Protein AF-A0A5N5TN32-F1 (afdb_monomer_lite)

Structure (mmCIF, N/CA/C/O backbone):
data_AF-A0A5N5TN32-F1
#
_entry.id   AF-A0A5N5TN32-F1
#
loop_
_atom_site.group_PDB
_atom_site.id
_atom_site.type_symbol
_atom_site.label_atom_id
_atom_site.label_alt_id
_atom_site.label_comp_id
_atom_site.label_asym_id
_atom_site.label_entity_id
_atom_site.label_seq_id
_atom_site.pdbx_PDB_ins_code
_atom_site.Cartn_x
_atom_site.Cartn_y
_atom_site.Cartn_z
_atom_site.occupancy
_atom_site.B_iso_or_equiv
_atom_site.auth_seq_id
_atom_site.auth_comp_id
_atom_site.auth_asym_id
_atom_site.auth_atom_id
_atom_site.pdbx_PDB_model_num
ATOM 1 N N . MET A 1 1 ? 33.030 22.377 -10.526 1.00 39.91 1 MET A N 1
ATOM 2 C CA . MET A 1 1 ? 32.495 22.754 -11.854 1.00 39.91 1 MET A CA 1
ATOM 3 C C . MET A 1 1 ? 31.123 22.115 -12.029 1.00 39.91 1 MET A C 1
ATOM 5 O O . MET A 1 1 ? 31.056 20.905 -12.201 1.00 39.91 1 MET A O 1
ATOM 9 N N . MET A 1 2 ? 30.033 22.883 -11.929 1.00 46.06 2 MET A N 1
ATOM 10 C CA . MET A 1 2 ? 28.694 22.379 -12.267 1.00 46.06 2 MET A CA 1
ATOM 11 C C . MET A 1 2 ? 28.602 22.259 -13.792 1.00 46.06 2 MET A C 1
ATOM 13 O O . MET A 1 2 ? 28.692 23.261 -14.496 1.00 46.06 2 MET A O 1
ATOM 17 N N . LYS A 1 3 ? 28.472 21.035 -14.314 1.00 64.56 3 LYS A N 1
ATOM 18 C CA . LYS A 1 3 ? 28.170 20.817 -15.732 1.00 64.56 3 LYS A CA 1
ATOM 19 C C . LYS A 1 3 ? 26.708 21.203 -15.949 1.00 64.56 3 LYS A C 1
ATOM 21 O O . LYS A 1 3 ? 25.813 20.435 -15.611 1.00 64.56 3 LYS A O 1
ATOM 26 N N . ILE A 1 4 ? 26.473 22.410 -16.457 1.00 68.81 4 ILE A N 1
ATOM 27 C CA . ILE A 1 4 ? 25.149 22.843 -16.908 1.00 68.81 4 ILE A CA 1
ATOM 28 C C . ILE A 1 4 ? 24.780 21.932 -18.080 1.00 68.81 4 ILE A C 1
ATOM 30 O O . ILE A 1 4 ? 25.446 21.952 -19.115 1.00 68.81 4 ILE A O 1
ATOM 34 N N . ILE A 1 5 ? 23.764 21.088 -17.897 1.00 70.00 5 ILE A N 1
ATOM 35 C CA . ILE A 1 5 ? 23.219 20.288 -18.994 1.00 70.00 5 ILE A CA 1
ATOM 36 C C . ILE A 1 5 ? 22.685 21.290 -20.024 1.00 70.00 5 ILE A C 1
ATOM 38 O O . ILE A 1 5 ? 21.853 22.127 -19.665 1.00 70.00 5 ILE A O 1
ATOM 42 N N . PRO A 1 6 ? 23.153 21.261 -21.282 1.00 82.81 6 PRO A N 1
ATOM 43 C CA . PRO A 1 6 ? 22.654 22.176 -22.293 1.00 82.81 6 PRO A CA 1
ATOM 44 C C . PRO A 1 6 ? 21.143 21.977 -22.448 1.00 82.81 6 PRO A C 1
ATOM 46 O O . PRO A 1 6 ? 20.661 20.848 -22.544 1.00 82.81 6 PRO A O 1
ATOM 49 N N . HIS A 1 7 ? 20.399 23.085 -22.469 1.00 78.62 7 HIS A N 1
ATOM 50 C CA . HIS A 1 7 ? 18.931 23.121 -22.518 1.00 78.62 7 HIS A CA 1
ATOM 51 C C . HIS A 1 7 ? 18.340 22.217 -23.619 1.00 78.62 7 HIS A C 1
ATOM 53 O O . HIS A 1 7 ? 17.277 21.623 -23.457 1.00 78.62 7 HIS A O 1
ATOM 59 N N . THR A 1 8 ? 19.071 22.035 -24.720 1.00 82.31 8 THR A N 1
ATOM 60 C CA . THR A 1 8 ? 18.724 21.127 -25.818 1.00 82.31 8 THR A CA 1
ATOM 61 C C . THR A 1 8 ? 18.663 19.654 -25.400 1.00 82.31 8 THR A C 1
ATOM 63 O O . THR A 1 8 ? 17.727 18.963 -25.792 1.00 82.31 8 THR A O 1
ATOM 66 N N . LEU A 1 9 ? 19.592 19.166 -24.571 1.00 83.12 9 LEU A N 1
ATOM 67 C CA . LEU A 1 9 ? 19.578 17.784 -24.071 1.00 83.12 9 LEU A CA 1
ATOM 68 C C . LEU A 1 9 ? 18.422 17.544 -23.096 1.00 83.12 9 LEU A C 1
ATOM 70 O O . LEU A 1 9 ? 17.802 16.482 -23.140 1.00 83.12 9 LEU A O 1
ATOM 74 N N . LEU A 1 10 ? 18.087 18.539 -22.269 1.00 83.56 10 LEU A N 1
ATOM 75 C CA . LEU A 1 10 ? 16.933 18.462 -21.374 1.00 83.56 10 LEU A CA 1
ATOM 76 C C . LEU A 1 10 ? 15.621 18.370 -22.169 1.00 83.56 10 LEU A C 1
ATOM 78 O O . LEU A 1 10 ? 14.794 17.502 -21.894 1.00 83.56 10 LEU A O 1
ATOM 82 N N . LEU A 1 11 ? 15.457 19.202 -23.203 1.00 86.12 11 LEU A N 1
ATOM 83 C CA . LEU A 1 11 ? 14.288 19.155 -24.086 1.00 86.12 11 LEU A CA 1
ATOM 84 C C . LEU A 1 11 ? 14.168 17.816 -24.827 1.00 86.12 11 LEU A C 1
ATOM 86 O O . LEU A 1 11 ? 13.065 17.281 -24.950 1.00 86.12 11 LEU A O 1
ATOM 90 N N . ILE A 1 12 ? 15.286 17.251 -25.292 1.00 88.38 12 ILE A N 1
ATOM 91 C CA . ILE A 1 12 ? 15.305 15.928 -25.933 1.00 88.38 12 ILE A CA 1
ATOM 92 C C . ILE A 1 12 ? 14.882 14.839 -24.937 1.00 88.38 12 ILE A C 1
ATOM 94 O O . ILE A 1 12 ? 14.048 14.000 -25.275 1.00 88.38 12 ILE A O 1
ATOM 98 N N . ALA A 1 13 ? 15.398 14.866 -23.705 1.00 87.19 13 ALA A N 1
ATOM 99 C CA . ALA A 1 13 ? 15.039 13.895 -22.673 1.00 87.19 13 ALA A CA 1
ATOM 100 C C . ALA A 1 13 ? 13.544 13.960 -22.317 1.00 87.19 13 ALA A C 1
ATOM 102 O O . ALA A 1 13 ? 12.865 12.932 -22.326 1.00 87.19 13 ALA A O 1
ATOM 103 N N . ILE A 1 14 ? 13.009 15.166 -22.092 1.00 90.19 14 ILE A N 1
ATOM 104 C CA . ILE A 1 14 ? 11.578 15.379 -21.819 1.00 90.19 14 ILE A CA 1
ATOM 105 C C . ILE A 1 14 ? 10.736 14.857 -22.985 1.00 90.19 14 ILE A C 1
ATOM 107 O O . ILE A 1 14 ? 9.792 14.091 -22.780 1.00 90.19 14 ILE A O 1
ATOM 111 N N . ARG A 1 15 ? 11.102 15.211 -24.224 1.00 92.62 15 ARG A N 1
ATOM 112 C CA . ARG A 1 15 ? 10.411 14.734 -25.427 1.00 92.62 15 ARG A CA 1
ATOM 113 C C . ARG A 1 15 ? 10.398 13.209 -25.503 1.00 92.62 15 ARG A C 1
ATOM 115 O O . ARG A 1 15 ? 9.350 12.638 -25.790 1.00 92.62 15 ARG A O 1
ATOM 122 N N . ASN A 1 16 ? 11.520 12.548 -25.234 1.00 91.75 16 ASN A N 1
ATOM 123 C CA . ASN A 1 16 ? 11.616 11.090 -25.297 1.00 91.75 16 ASN A CA 1
ATOM 124 C C . ASN A 1 16 ? 10.758 10.405 -24.228 1.00 91.75 16 ASN A C 1
ATOM 126 O O . ASN A 1 16 ? 10.074 9.430 -24.539 1.00 91.75 16 ASN A O 1
ATOM 130 N N . ILE A 1 17 ? 10.723 10.938 -23.002 1.00 92.00 17 ILE A N 1
ATOM 131 C CA . ILE A 1 17 ? 9.848 10.429 -21.934 1.00 92.00 17 ILE A CA 1
ATOM 132 C C . ILE A 1 17 ? 8.377 10.549 -22.356 1.00 92.00 17 ILE A C 1
ATOM 134 O O . ILE A 1 17 ? 7.632 9.570 -22.282 1.00 92.00 17 ILE A O 1
ATOM 138 N N . LEU A 1 18 ? 7.970 11.715 -22.868 1.00 93.81 18 LEU A N 1
ATOM 139 C CA . LEU A 1 18 ? 6.598 11.960 -23.326 1.00 93.81 18 LEU A CA 1
ATOM 140 C C . LEU A 1 18 ? 6.209 11.100 -24.537 1.00 93.81 18 LEU A C 1
ATOM 142 O O . LEU A 1 18 ? 5.077 10.631 -24.636 1.00 93.81 18 LEU A O 1
ATOM 146 N N . LEU A 1 19 ? 7.125 10.877 -25.479 1.00 93.62 19 LEU A N 1
ATOM 147 C CA . LEU A 1 19 ? 6.886 9.965 -26.599 1.00 93.62 19 LEU A CA 1
ATOM 148 C C . LEU A 1 19 ? 6.742 8.522 -26.107 1.00 93.62 19 LEU A C 1
ATOM 150 O O . LEU A 1 19 ? 5.824 7.821 -26.534 1.00 93.62 19 LEU A O 1
ATOM 154 N N . GLY A 1 20 ? 7.590 8.098 -25.167 1.00 91.56 20 GLY A N 1
ATOM 155 C CA . GLY A 1 20 ? 7.527 6.771 -24.563 1.00 91.56 20 GLY A CA 1
ATOM 156 C C . GLY A 1 20 ? 6.181 6.487 -23.893 1.00 91.56 20 GLY A C 1
ATOM 157 O O . GLY A 1 20 ? 5.616 5.411 -24.087 1.00 91.56 20 GLY A O 1
ATOM 158 N N . THR A 1 21 ? 5.614 7.449 -23.157 1.00 93.00 21 THR A N 1
ATOM 159 C CA . THR A 1 21 ? 4.290 7.281 -22.531 1.00 93.00 21 THR A CA 1
ATOM 160 C C . THR A 1 21 ? 3.167 7.195 -23.565 1.00 93.00 21 THR A C 1
ATOM 162 O O . THR A 1 21 ? 2.298 6.329 -23.448 1.00 93.00 21 THR A O 1
ATOM 165 N N . LYS A 1 22 ? 3.206 8.022 -24.619 1.00 94.69 22 LYS A N 1
ATOM 166 C CA . LYS A 1 22 ? 2.219 7.987 -25.713 1.00 94.69 22 LYS A CA 1
ATOM 167 C C . LYS A 1 22 ? 2.220 6.648 -26.449 1.00 94.69 22 LYS A C 1
ATOM 169 O O . LYS A 1 22 ? 1.155 6.070 -26.662 1.00 94.69 22 LYS A O 1
ATOM 174 N N . VAL A 1 23 ? 3.401 6.132 -26.795 1.00 96.12 23 VAL A N 1
ATOM 175 C CA . VAL A 1 23 ? 3.534 4.832 -27.471 1.00 96.12 23 VAL A CA 1
ATOM 176 C C . VAL A 1 23 ? 3.034 3.699 -26.573 1.00 96.12 23 VAL A C 1
ATOM 178 O O . VAL A 1 23 ? 2.263 2.865 -27.039 1.00 96.12 23 VAL A O 1
ATOM 181 N N . LYS A 1 24 ? 3.381 3.697 -25.277 1.00 93.25 24 LYS A N 1
ATOM 182 C CA . LYS A 1 24 ? 2.875 2.700 -24.314 1.00 93.25 24 LYS A CA 1
ATOM 183 C C . LYS A 1 24 ? 1.347 2.720 -24.199 1.00 93.25 24 LYS A C 1
ATOM 185 O O . LYS A 1 24 ? 0.730 1.659 -24.185 1.00 93.25 24 LYS A O 1
ATOM 190 N N . LYS A 1 25 ? 0.728 3.907 -24.173 1.00 95.31 25 LYS A N 1
ATOM 191 C CA . LYS A 1 25 ? -0.739 4.045 -24.156 1.00 95.31 25 LYS A CA 1
ATOM 192 C C . LYS A 1 25 ? -1.371 3.444 -25.415 1.00 95.31 25 LYS A C 1
ATOM 194 O O . LYS A 1 25 ? -2.273 2.619 -25.309 1.00 95.31 25 LYS A O 1
ATOM 199 N N . LYS A 1 26 ? -0.851 3.800 -26.595 1.00 96.00 26 LYS A N 1
ATOM 200 C CA . LYS A 1 26 ? -1.325 3.267 -27.884 1.00 96.00 26 LYS A CA 1
ATOM 201 C C . LYS A 1 26 ? -1.146 1.755 -27.990 1.00 96.00 26 LYS A C 1
ATOM 203 O O . LYS A 1 26 ? -2.023 1.072 -28.508 1.00 96.00 26 LYS A O 1
ATOM 208 N N . PHE A 1 27 ? -0.047 1.229 -27.458 1.00 95.81 27 PHE A N 1
ATOM 209 C CA . PHE A 1 27 ? 0.176 -0.209 -27.374 1.00 95.81 27 PHE A CA 1
ATOM 210 C C . PHE A 1 27 ? -0.882 -0.901 -26.503 1.00 95.81 27 PHE A C 1
ATOM 212 O O . PHE A 1 27 ? -1.431 -1.912 -26.924 1.00 95.81 27 PHE A O 1
ATOM 219 N N . GLY A 1 28 ? -1.225 -0.340 -25.338 1.00 93.56 28 GLY A N 1
ATOM 220 C CA . GLY A 1 28 ? -2.292 -0.881 -24.486 1.00 93.56 28 GLY A CA 1
ATOM 221 C C . GLY A 1 28 ? -3.672 -0.875 -25.157 1.00 93.56 28 GLY A C 1
ATOM 222 O O . GLY A 1 28 ? -4.406 -1.855 -25.058 1.00 93.56 28 GLY A O 1
ATOM 223 N N . GLU A 1 29 ? -4.008 0.193 -25.892 1.00 95.06 29 GLU A N 1
ATOM 224 C CA . GLU A 1 29 ? -5.239 0.273 -26.701 1.00 95.06 29 GLU A CA 1
ATOM 225 C C . GLU A 1 29 ? -5.277 -0.830 -27.777 1.00 95.06 29 GLU A C 1
ATOM 227 O O . GLU A 1 29 ? -6.300 -1.492 -27.971 1.00 95.06 29 GLU A O 1
ATOM 232 N N . LEU A 1 30 ? -4.146 -1.060 -28.450 1.00 96.50 30 LEU A N 1
ATOM 233 C CA . LEU A 1 30 ? -4.014 -2.078 -29.489 1.00 96.50 30 LEU A CA 1
ATOM 234 C C . LEU A 1 30 ? -4.049 -3.507 -28.926 1.00 96.50 30 LEU A C 1
ATOM 236 O O . LEU A 1 30 ? -4.701 -4.364 -29.518 1.00 96.50 30 LEU A O 1
ATOM 240 N N . ASP A 1 31 ? -3.404 -3.772 -27.787 1.00 94.62 31 ASP A N 1
ATOM 241 C CA . ASP A 1 31 ? -3.439 -5.088 -27.130 1.00 94.62 31 ASP A CA 1
ATOM 242 C C . ASP A 1 31 ? -4.861 -5.431 -26.660 1.00 94.62 31 ASP A C 1
ATOM 244 O O . ASP A 1 31 ? -5.330 -6.550 -26.867 1.00 94.62 31 ASP A O 1
ATOM 248 N N . ALA A 1 32 ? -5.616 -4.451 -26.151 1.00 94.25 32 ALA A N 1
ATOM 249 C CA . ALA A 1 32 ? -7.027 -4.641 -25.820 1.00 94.25 32 ALA A CA 1
ATOM 250 C C . ALA A 1 32 ? -7.880 -4.984 -27.059 1.00 94.25 32 ALA A C 1
ATOM 252 O O . ALA A 1 32 ? -8.722 -5.886 -27.005 1.00 94.25 32 ALA A O 1
ATOM 253 N N . LEU A 1 33 ? -7.650 -4.303 -28.190 1.00 95.69 33 LEU A N 1
ATOM 254 C CA . LEU A 1 33 ? -8.339 -4.591 -29.453 1.00 95.69 33 LEU A CA 1
ATOM 255 C C . LEU A 1 33 ? -7.975 -5.979 -30.002 1.00 95.69 33 LEU A C 1
ATOM 257 O O . LEU A 1 33 ? -8.847 -6.709 -30.484 1.00 95.69 33 LEU A O 1
ATOM 261 N N . TYR A 1 34 ? -6.701 -6.355 -29.899 1.00 95.75 34 TYR A N 1
ATOM 262 C CA . TYR A 1 34 ? -6.222 -7.680 -30.266 1.00 95.75 34 TYR A CA 1
ATOM 263 C C . TYR A 1 34 ? -6.911 -8.759 -29.427 1.00 95.75 34 TYR A C 1
ATOM 265 O O . TYR A 1 34 ? -7.496 -9.677 -29.998 1.00 95.75 34 TYR A O 1
ATOM 273 N N . CYS A 1 35 ? -6.929 -8.615 -28.098 1.00 95.19 35 CYS A N 1
ATOM 274 C CA . CYS A 1 35 ? -7.569 -9.575 -27.197 1.00 95.19 35 CYS A CA 1
ATOM 275 C C . CYS A 1 35 ? -9.068 -9.733 -27.481 1.00 95.19 35 CYS A C 1
ATOM 277 O O . CYS A 1 35 ? -9.583 -10.851 -27.487 1.00 95.19 35 CYS A O 1
ATOM 279 N N . LYS A 1 36 ? -9.757 -8.632 -27.812 1.00 94.94 36 LYS A N 1
ATOM 280 C CA . LYS A 1 36 ? -11.168 -8.655 -28.224 1.00 94.94 36 LYS A CA 1
ATOM 281 C C . LYS A 1 36 ? -11.389 -9.435 -29.523 1.00 94.94 36 LYS A C 1
ATOM 283 O O . LYS A 1 36 ? -12.370 -10.160 -29.631 1.00 94.94 36 LYS A O 1
ATOM 288 N N . THR A 1 37 ? -10.497 -9.279 -30.499 1.00 96.56 37 THR A N 1
ATOM 289 C CA . THR A 1 37 ? -10.615 -9.930 -31.817 1.00 96.56 37 THR A CA 1
ATOM 290 C C . THR A 1 37 ? -10.198 -11.401 -31.770 1.00 96.56 37 THR A C 1
ATOM 292 O O . THR A 1 37 ? -10.757 -12.228 -32.479 1.00 96.56 37 THR A O 1
ATOM 295 N N . ALA A 1 38 ? -9.218 -11.732 -30.931 1.00 94.19 38 ALA A N 1
ATOM 296 C CA . ALA A 1 38 ? -8.701 -13.085 -30.749 1.00 94.19 38 ALA A CA 1
ATOM 297 C C . ALA A 1 38 ? -9.477 -13.907 -29.700 1.00 94.19 38 ALA A C 1
ATOM 299 O O . ALA A 1 38 ? -9.067 -15.028 -29.405 1.00 94.19 38 ALA A O 1
ATOM 300 N N . GLU A 1 39 ? -10.551 -13.349 -29.124 1.00 93.69 39 GLU A N 1
ATOM 301 C CA . GLU A 1 39 ? -11.372 -13.957 -28.063 1.00 93.69 39 GLU A CA 1
ATOM 302 C C . GLU A 1 39 ? -10.547 -14.463 -26.865 1.00 93.69 39 GLU A C 1
ATOM 304 O O . GLU A 1 39 ? -10.805 -15.526 -26.298 1.00 93.69 39 GLU A O 1
ATOM 309 N N . CYS A 1 40 ? -9.532 -13.696 -26.458 1.00 91.94 40 CYS A N 1
ATOM 310 C CA . CYS A 1 40 ? -8.682 -14.034 -25.320 1.00 91.94 40 CYS A CA 1
ATOM 311 C C . CYS A 1 40 ? -8.786 -13.005 -24.186 1.00 91.94 40 CYS A C 1
ATOM 313 O O . CYS A 1 40 ? -9.271 -11.884 -24.347 1.00 91.94 40 CYS A O 1
ATOM 315 N N . SER A 1 41 ? -8.372 -13.423 -22.987 1.00 90.06 41 SER A N 1
ATOM 316 C CA . SER A 1 41 ? -8.413 -12.571 -21.799 1.00 90.06 41 SER A CA 1
ATOM 317 C C . SER A 1 41 ? -7.411 -11.422 -21.906 1.00 90.06 41 SER A C 1
ATOM 319 O O . SER A 1 41 ? -6.273 -11.626 -22.317 1.00 90.06 41 SER A O 1
ATOM 321 N N . ILE A 1 42 ? -7.819 -10.238 -21.442 1.00 90.12 42 ILE A N 1
ATOM 322 C CA . ILE A 1 42 ? -6.957 -9.049 -21.310 1.00 90.12 42 ILE A CA 1
ATOM 323 C C . ILE A 1 42 ? -5.989 -9.196 -20.116 1.00 90.12 42 ILE A C 1
ATOM 325 O O . ILE A 1 42 ? -5.063 -8.407 -19.954 1.00 90.12 42 ILE A O 1
ATOM 329 N N . ALA A 1 43 ? -6.191 -10.199 -19.252 1.00 88.56 43 ALA A N 1
ATOM 330 C CA . ALA A 1 43 ? -5.340 -10.418 -18.088 1.00 88.56 43 ALA A CA 1
ATOM 331 C C . ALA A 1 43 ? -3.887 -10.694 -18.506 1.00 88.56 43 ALA A C 1
ATOM 333 O O . ALA A 1 43 ? -3.605 -11.611 -19.279 1.00 88.56 43 ALA A O 1
ATOM 334 N N . THR A 1 44 ? -2.967 -9.919 -17.942 1.00 88.25 44 THR A N 1
ATOM 335 C CA . THR A 1 44 ? -1.528 -10.014 -18.213 1.00 88.25 44 THR A CA 1
ATOM 336 C C . THR A 1 44 ? -0.831 -11.040 -17.317 1.00 88.25 44 THR A C 1
ATOM 338 O O . THR A 1 44 ? 0.323 -11.391 -17.549 1.00 88.25 44 THR A O 1
ATOM 341 N N . GLY A 1 45 ? -1.527 -11.550 -16.294 1.00 89.00 45 GLY A N 1
ATOM 342 C CA . GLY A 1 45 ? -0.984 -12.516 -15.336 1.00 89.00 45 GLY A CA 1
ATOM 343 C C . GLY A 1 45 ? -0.194 -11.865 -14.200 1.00 89.00 45 GLY A C 1
ATOM 344 O O . GLY A 1 45 ? 0.460 -12.564 -13.418 1.00 89.00 45 GLY A O 1
ATOM 345 N N . ARG A 1 46 ? -0.268 -10.536 -14.079 1.00 91.25 46 ARG A N 1
ATOM 346 C CA . ARG A 1 46 ? 0.441 -9.767 -13.054 1.00 91.25 46 ARG A CA 1
ATOM 347 C C . ARG A 1 46 ? 0.037 -10.179 -11.635 1.00 91.25 46 ARG A C 1
ATOM 349 O O . ARG A 1 46 ? -1.131 -10.508 -11.395 1.00 91.25 46 ARG A O 1
ATOM 356 N N . PRO A 1 47 ? 0.954 -10.109 -10.649 1.00 91.81 47 PRO A N 1
ATOM 357 C CA . PRO A 1 47 ? 0.633 -10.406 -9.253 1.00 91.81 47 PRO A CA 1
ATOM 358 C C . PRO A 1 47 ? -0.570 -9.622 -8.712 1.00 91.81 47 PRO A C 1
ATOM 360 O O . PRO A 1 47 ? -1.361 -10.177 -7.947 1.00 91.81 47 PRO A O 1
ATOM 363 N N . ILE A 1 48 ? -0.753 -8.368 -9.141 1.00 92.19 48 ILE A N 1
ATOM 364 C CA . ILE A 1 48 ? -1.872 -7.519 -8.710 1.00 92.19 48 ILE A CA 1
ATOM 365 C C . ILE A 1 48 ? -3.240 -7.961 -9.260 1.00 92.19 48 ILE A C 1
ATOM 367 O O . ILE A 1 48 ? -4.267 -7.686 -8.638 1.00 92.19 48 ILE A O 1
ATOM 371 N N . GLU A 1 49 ? -3.274 -8.671 -10.391 1.00 91.56 49 GLU A N 1
ATOM 372 C CA . GLU A 1 49 ? -4.512 -9.167 -11.011 1.00 91.56 49 GLU A CA 1
ATOM 373 C C . GLU A 1 49 ? -5.057 -10.415 -10.308 1.00 91.56 49 GLU A C 1
ATOM 375 O O . GLU A 1 49 ? -6.246 -10.728 -10.420 1.00 91.56 49 GLU A O 1
ATOM 380 N N . LYS A 1 50 ? -4.202 -11.126 -9.561 1.00 92.12 50 LYS A N 1
ATOM 381 C CA . LYS A 1 50 ? -4.592 -12.333 -8.832 1.00 92.12 50 LYS A CA 1
ATOM 382 C C . LYS A 1 50 ? -5.625 -11.998 -7.758 1.00 92.12 50 LYS A C 1
ATOM 384 O O . LYS A 1 50 ? -5.469 -11.045 -6.986 1.00 92.12 50 LYS A O 1
ATOM 389 N N . LYS A 1 51 ? -6.666 -12.835 -7.684 1.00 93.62 51 LYS A N 1
ATOM 390 C CA . LYS A 1 51 ? -7.723 -12.729 -6.674 1.00 93.62 51 LYS A CA 1
ATOM 391 C C . LYS A 1 51 ? -7.103 -12.785 -5.278 1.00 93.62 51 LYS A C 1
ATOM 393 O O . LYS A 1 51 ? -6.403 -13.740 -4.943 1.00 93.62 51 LYS A O 1
ATOM 398 N N . PHE A 1 52 ? -7.383 -11.770 -4.473 1.00 95.25 52 PHE A N 1
ATOM 399 C CA . PHE A 1 52 ? -7.030 -11.745 -3.063 1.00 95.25 52 PHE A CA 1
ATOM 400 C C . PHE A 1 52 ? -7.826 -12.826 -2.327 1.00 95.25 52 PHE A C 1
ATOM 402 O O . PHE A 1 52 ? -9.014 -12.990 -2.596 1.00 95.25 52 PHE A O 1
ATOM 409 N N . ARG A 1 53 ? -7.179 -13.555 -1.419 1.00 95.00 53 ARG A N 1
ATOM 410 C CA . ARG A 1 53 ? -7.805 -14.540 -0.529 1.00 95.00 53 ARG A CA 1
ATOM 411 C C . ARG A 1 53 ? -7.376 -14.227 0.893 1.00 95.00 53 ARG A C 1
ATOM 413 O O . ARG A 1 53 ? -6.218 -13.874 1.102 1.00 95.00 53 ARG A O 1
ATOM 420 N N . TYR A 1 54 ? -8.299 -14.345 1.839 1.00 95.94 54 TYR A N 1
ATOM 421 C CA . TYR A 1 54 ? -8.023 -14.052 3.241 1.00 95.94 54 TYR A CA 1
ATOM 422 C C . TYR A 1 54 ? -8.616 -15.127 4.144 1.00 95.94 54 TYR A C 1
ATOM 424 O O . TYR A 1 54 ? -9.804 -15.420 4.057 1.00 95.94 54 TYR A O 1
ATOM 432 N N . GLU A 1 55 ? -7.780 -15.693 5.012 1.00 95.00 55 GLU A N 1
ATOM 433 C CA . GLU A 1 55 ? -8.136 -16.783 5.932 1.00 95.00 55 GLU A CA 1
ATOM 434 C C . GLU A 1 55 ? -7.624 -16.522 7.363 1.00 95.00 55 GLU A C 1
ATOM 436 O O . GLU A 1 55 ? -7.542 -17.439 8.172 1.00 95.00 55 GLU A O 1
ATOM 441 N N . GLY A 1 56 ? -7.281 -15.270 7.695 1.00 90.50 56 GLY A N 1
ATOM 442 C CA . GLY A 1 56 ? -6.651 -14.930 8.978 1.00 90.50 56 GLY A CA 1
ATOM 443 C C . GLY A 1 56 ? -7.597 -14.936 10.185 1.00 90.50 56 GLY A C 1
ATOM 444 O O . GLY A 1 56 ? -7.177 -15.204 11.309 1.00 90.50 56 GLY A O 1
ATOM 445 N N . SER A 1 57 ? -8.905 -14.721 9.986 1.00 93.00 57 SER A N 1
ATOM 446 C CA . SER A 1 57 ? -9.876 -14.807 11.083 1.00 93.00 57 SER A CA 1
ATOM 447 C C . SER A 1 57 ? -10.398 -16.228 11.290 1.00 93.00 57 SER A C 1
ATOM 449 O O . SER A 1 57 ? -10.613 -16.979 10.341 1.00 93.00 57 SER A O 1
ATOM 451 N N . ARG A 1 58 ? -10.745 -16.556 12.541 1.00 92.31 58 ARG A N 1
ATOM 452 C CA . ARG A 1 58 ? -11.486 -17.785 12.891 1.00 92.31 58 ARG A CA 1
ATOM 453 C C . ARG A 1 58 ? -12.910 -17.805 12.325 1.00 92.31 58 ARG A C 1
ATOM 455 O O . ARG A 1 58 ? -13.501 -18.871 12.198 1.00 92.31 58 ARG A O 1
ATOM 462 N N . TYR A 1 59 ? -13.471 -16.637 12.011 1.00 93.31 59 TYR A N 1
ATOM 463 C CA . TYR A 1 59 ? -14.833 -16.504 11.501 1.00 93.31 59 TYR A CA 1
ATOM 464 C C . TYR A 1 59 ? -14.827 -16.435 9.973 1.00 93.31 59 TYR A C 1
ATOM 466 O O . TYR A 1 59 ? -14.407 -15.438 9.376 1.00 93.31 59 TYR A O 1
ATOM 474 N N . THR A 1 60 ? -15.326 -17.488 9.324 1.00 93.88 60 THR A N 1
ATOM 475 C CA . THR A 1 60 ? -15.284 -17.605 7.857 1.00 93.88 60 THR A CA 1
ATOM 476 C C . THR A 1 60 ? -16.133 -16.548 7.152 1.00 93.88 60 THR A C 1
ATOM 478 O O . THR A 1 60 ? -15.831 -16.134 6.033 1.00 93.88 60 THR A O 1
ATOM 481 N N . GLU A 1 61 ? -17.179 -16.060 7.811 1.00 94.38 61 GLU A N 1
ATOM 482 C CA . GLU A 1 61 ? -18.080 -15.040 7.288 1.00 94.38 61 GLU A CA 1
ATOM 483 C C . GLU A 1 61 ? -17.384 -13.680 7.223 1.00 94.38 61 GLU A C 1
ATOM 485 O O . GLU A 1 61 ? -17.591 -12.918 6.276 1.00 94.38 61 GLU A O 1
ATOM 490 N N . ILE A 1 62 ? -16.517 -13.397 8.201 1.00 95.19 62 ILE A N 1
ATOM 491 C CA . ILE A 1 62 ? -15.679 -12.197 8.215 1.00 95.19 62 ILE A CA 1
ATOM 492 C C . ILE A 1 62 ? -14.659 -12.291 7.078 1.00 95.19 62 ILE A C 1
ATOM 494 O O . ILE A 1 62 ? -14.560 -11.364 6.271 1.00 95.19 62 ILE A O 1
ATOM 498 N N . ASN A 1 63 ? -13.995 -13.443 6.947 1.00 96.25 63 ASN A N 1
ATOM 499 C CA . ASN A 1 63 ? -13.020 -13.701 5.888 1.00 96.25 63 ASN A CA 1
ATOM 500 C C . ASN A 1 63 ? -13.606 -13.478 4.488 1.00 96.25 63 ASN A C 1
ATOM 502 O O . ASN A 1 63 ? -13.097 -12.663 3.716 1.00 96.25 63 ASN A O 1
ATOM 506 N N . LYS A 1 64 ? -14.748 -14.115 4.195 1.00 95.81 64 LYS A N 1
ATOM 507 C CA . LYS A 1 64 ? -15.469 -13.959 2.920 1.00 95.81 64 LYS A CA 1
ATOM 508 C C . LYS A 1 64 ? -15.865 -12.510 2.657 1.00 95.81 64 LYS A C 1
ATOM 510 O O . LYS A 1 64 ? -15.801 -12.049 1.517 1.00 95.81 64 LYS A O 1
ATOM 515 N N . ARG A 1 65 ? -16.288 -11.776 3.692 1.00 95.50 65 ARG A N 1
ATOM 516 C CA . ARG A 1 65 ? -16.726 -10.385 3.535 1.00 95.50 65 ARG A CA 1
ATOM 517 C C . ARG A 1 65 ? -15.567 -9.454 3.192 1.00 95.50 65 ARG A C 1
ATOM 519 O O . ARG A 1 65 ? -15.747 -8.589 2.332 1.00 95.50 65 ARG A O 1
ATOM 526 N N . ILE A 1 66 ? -14.419 -9.638 3.839 1.00 96.19 66 ILE A N 1
ATOM 527 C CA . ILE A 1 66 ? -13.186 -8.892 3.562 1.00 96.19 66 ILE A CA 1
ATOM 528 C C . ILE A 1 66 ? -12.684 -9.231 2.164 1.00 96.19 66 ILE A C 1
ATOM 530 O O . ILE A 1 66 ? -12.455 -8.326 1.365 1.00 96.19 66 ILE A O 1
ATOM 534 N N . GLU A 1 67 ? -12.603 -10.522 1.832 1.00 96.12 67 GLU A N 1
ATOM 535 C CA . GLU A 1 67 ? -12.190 -10.984 0.509 1.00 96.12 67 GLU A CA 1
ATOM 536 C C . GLU A 1 67 ? -13.053 -10.358 -0.594 1.00 96.12 67 GLU A C 1
ATOM 538 O O . GLU A 1 67 ? -12.532 -9.823 -1.576 1.00 96.12 67 GLU A O 1
ATOM 543 N N . ALA A 1 68 ? -14.376 -10.389 -0.429 1.00 96.00 68 ALA A N 1
ATOM 544 C CA . ALA A 1 68 ? -15.303 -9.809 -1.390 1.00 96.00 68 ALA A CA 1
ATOM 545 C C . ALA A 1 68 ? -15.119 -8.291 -1.530 1.00 96.00 68 ALA A C 1
ATOM 547 O O . ALA A 1 68 ? -15.186 -7.767 -2.639 1.00 96.00 68 ALA A O 1
ATOM 548 N N . TRP A 1 69 ? -14.880 -7.580 -0.424 1.00 96.44 69 TRP A N 1
ATOM 549 C CA . TRP A 1 69 ? -14.683 -6.130 -0.447 1.00 96.44 69 TRP A CA 1
ATOM 550 C C . TRP A 1 69 ? -13.381 -5.748 -1.160 1.00 96.44 69 TRP A C 1
ATOM 552 O O . TRP A 1 69 ? -13.408 -4.933 -2.081 1.00 96.44 69 TRP A O 1
ATOM 562 N N . VAL A 1 70 ? -12.266 -6.393 -0.803 1.00 96.06 70 VAL A N 1
ATOM 563 C CA . VAL A 1 70 ? -10.938 -6.109 -1.374 1.00 96.06 70 VAL A CA 1
ATOM 564 C C . VAL A 1 70 ? -10.907 -6.419 -2.871 1.00 96.06 70 VAL A C 1
ATOM 566 O O . VAL A 1 70 ? -10.430 -5.608 -3.664 1.00 96.06 70 VAL A O 1
ATOM 569 N N . ASN A 1 71 ? -11.464 -7.560 -3.288 1.00 94.94 71 ASN A N 1
ATOM 570 C CA . ASN A 1 71 ? -11.503 -7.935 -4.704 1.00 94.94 71 ASN A CA 1
ATOM 571 C C . ASN A 1 71 ? -12.433 -7.049 -5.541 1.00 94.94 71 ASN A C 1
ATOM 573 O O . ASN A 1 71 ? -12.162 -6.843 -6.724 1.00 94.94 71 ASN A O 1
ATOM 577 N N . LYS A 1 72 ? -13.518 -6.536 -4.944 1.00 95.06 72 LYS A N 1
ATOM 578 C CA . LYS A 1 72 ? -14.463 -5.647 -5.626 1.00 95.06 72 LYS A CA 1
ATOM 579 C C . LYS A 1 72 ? -13.876 -4.255 -5.828 1.00 95.06 72 LYS A C 1
ATOM 581 O O . LYS A 1 72 ? -13.927 -3.738 -6.937 1.00 95.06 72 LYS A O 1
ATOM 586 N N . ASN A 1 73 ? -13.346 -3.656 -4.765 1.00 92.75 73 ASN A N 1
ATOM 587 C CA . ASN A 1 73 ? -12.910 -2.264 -4.809 1.00 92.75 73 ASN A CA 1
ATOM 588 C C . ASN A 1 73 ? -11.520 -2.117 -5.427 1.00 92.75 73 ASN A C 1
ATOM 590 O O . ASN A 1 73 ? -11.235 -1.088 -6.025 1.00 92.75 73 ASN A O 1
ATOM 594 N N . ARG A 1 74 ? -10.655 -3.136 -5.297 1.00 89.62 74 ARG A N 1
ATOM 595 C CA . ARG A 1 74 ? -9.251 -3.107 -5.750 1.00 89.62 74 ARG A CA 1
ATOM 596 C C . ARG A 1 74 ? -8.449 -1.909 -5.215 1.00 89.62 74 ARG A C 1
ATOM 598 O O . ARG A 1 74 ? -7.398 -1.577 -5.756 1.00 89.62 74 ARG A O 1
ATOM 605 N N . THR A 1 75 ? -8.915 -1.300 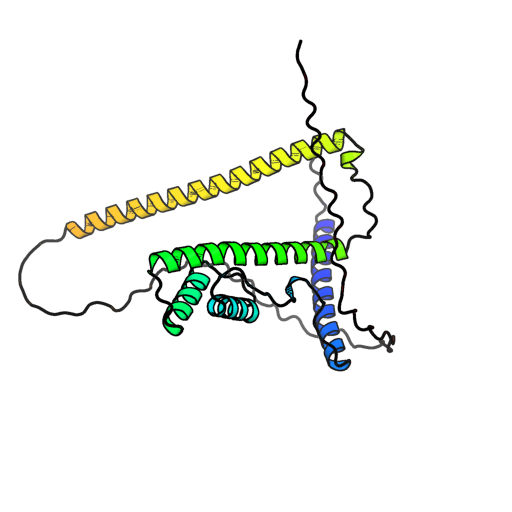-4.130 1.00 90.62 75 THR A N 1
ATOM 606 C CA . THR A 1 75 ? -8.259 -0.210 -3.409 1.00 90.62 75 THR A CA 1
ATOM 607 C C . THR A 1 75 ? -7.668 -0.710 -2.096 1.00 90.62 75 THR A C 1
ATOM 609 O O . THR A 1 75 ? -7.972 -1.811 -1.627 1.00 90.62 75 THR A O 1
ATOM 612 N N . PHE A 1 76 ? -6.786 0.098 -1.514 1.00 93.00 76 PHE A N 1
ATOM 613 C CA . PHE A 1 76 ? -6.216 -0.166 -0.201 1.00 93.00 76 PHE A CA 1
ATOM 614 C C . PHE A 1 76 ? -7.235 0.242 0.878 1.00 93.00 76 PHE A C 1
ATOM 616 O O . PHE A 1 76 ? -7.663 1.396 0.855 1.00 93.00 76 PHE A O 1
ATOM 623 N N . PRO A 1 77 ? -7.677 -0.671 1.762 1.00 95.62 77 PRO A N 1
ATOM 624 C CA . PRO A 1 77 ? -8.641 -0.334 2.805 1.00 95.62 77 PRO A CA 1
ATOM 625 C C . PRO A 1 77 ? -8.007 0.522 3.900 1.00 95.62 77 PRO A C 1
ATOM 627 O O . PRO A 1 77 ? -6.837 0.335 4.232 1.00 95.62 77 PRO A O 1
ATOM 630 N N . ASP A 1 78 ? -8.807 1.387 4.517 1.00 96.38 78 ASP A N 1
ATOM 631 C CA . ASP A 1 78 ? -8.462 2.005 5.796 1.00 96.38 78 ASP A CA 1
ATOM 632 C C . ASP A 1 78 ? -8.946 1.136 6.977 1.00 96.38 78 ASP A C 1
ATOM 634 O O . ASP A 1 78 ? -9.774 0.227 6.830 1.00 96.38 78 ASP A O 1
ATOM 638 N N . TYR A 1 79 ? -8.459 1.417 8.184 1.00 97.44 79 TYR A N 1
ATOM 639 C CA . TYR A 1 79 ? -8.897 0.736 9.401 1.00 97.44 79 TYR A CA 1
ATOM 640 C C . TYR A 1 79 ? -10.411 0.871 9.610 1.00 97.44 79 TYR A C 1
ATOM 642 O O . TYR A 1 79 ? -11.085 -0.091 9.994 1.00 97.44 79 TYR A O 1
ATOM 650 N N . VAL A 1 80 ? -10.976 2.045 9.310 1.00 96.88 80 VAL A N 1
ATOM 651 C CA . VAL A 1 80 ? -12.417 2.297 9.438 1.00 96.88 80 VAL A CA 1
ATOM 652 C C . VAL A 1 80 ? -13.228 1.392 8.505 1.00 96.88 80 VAL A C 1
ATOM 654 O O . VAL A 1 80 ? -14.289 0.898 8.905 1.00 96.88 80 VAL A O 1
ATOM 657 N N . ASP A 1 81 ? -12.721 1.106 7.303 1.00 96.56 81 ASP A N 1
ATOM 658 C CA . ASP A 1 81 ? -13.371 0.199 6.354 1.00 96.56 81 ASP A CA 1
ATOM 659 C C . ASP A 1 81 ? -13.459 -1.216 6.926 1.00 96.56 81 ASP A C 1
ATOM 661 O O . ASP A 1 81 ? -14.548 -1.797 6.996 1.00 96.56 81 ASP A O 1
ATOM 665 N N . ILE A 1 82 ? -12.331 -1.748 7.409 1.00 96.94 82 ILE A N 1
ATOM 666 C CA . ILE A 1 82 ? -12.261 -3.087 8.008 1.00 96.94 82 ILE A CA 1
ATOM 667 C C . ILE A 1 82 ? -13.131 -3.169 9.263 1.00 96.94 82 ILE A C 1
ATOM 669 O O . ILE A 1 82 ? -13.936 -4.094 9.396 1.00 96.94 82 ILE A O 1
ATOM 673 N N . LEU A 1 83 ? -13.066 -2.174 10.149 1.00 97.25 83 LEU A N 1
ATOM 674 C CA . LEU A 1 83 ? -13.888 -2.134 11.357 1.00 97.25 83 LEU A CA 1
ATOM 675 C C . LEU A 1 83 ? -15.386 -2.157 11.030 1.00 97.25 83 LEU A C 1
ATOM 677 O O . LEU A 1 83 ? -16.161 -2.861 11.684 1.00 97.25 83 LEU A O 1
ATOM 681 N N . ASN A 1 84 ? -15.812 -1.403 10.017 1.00 96.69 84 ASN A N 1
ATOM 682 C CA . ASN A 1 84 ? -17.205 -1.373 9.587 1.00 96.69 84 ASN A CA 1
ATOM 683 C C . ASN A 1 84 ? -17.644 -2.698 8.953 1.00 96.69 84 ASN A C 1
ATOM 685 O O . ASN A 1 84 ? -18.784 -3.120 9.165 1.00 96.69 84 ASN A O 1
ATOM 689 N N . LEU A 1 85 ? -16.763 -3.374 8.213 1.00 95.50 85 LEU A N 1
ATOM 690 C CA . LEU A 1 85 ? -17.032 -4.707 7.674 1.00 95.50 85 LEU A CA 1
ATOM 691 C C . LEU A 1 85 ? -17.223 -5.728 8.795 1.00 95.50 85 LEU A C 1
ATOM 693 O O . LEU A 1 85 ? -18.242 -6.418 8.809 1.00 95.50 85 LEU A O 1
ATOM 697 N N . VAL A 1 86 ? -16.308 -5.763 9.765 1.00 95.44 86 VAL A N 1
ATOM 698 C CA . VAL A 1 86 ? -16.386 -6.669 10.919 1.00 95.44 86 VAL A CA 1
ATOM 699 C C . VAL A 1 86 ? -17.671 -6.406 11.708 1.00 95.44 86 VAL A C 1
ATOM 701 O O . VAL A 1 86 ? -18.462 -7.325 11.903 1.00 95.44 86 VAL A O 1
ATOM 704 N N . LYS A 1 87 ? -17.965 -5.144 12.058 1.00 94.88 87 LYS A N 1
ATOM 705 C CA . LYS A 1 87 ? -19.206 -4.769 12.766 1.00 94.88 87 LYS A CA 1
ATOM 706 C C . LYS A 1 87 ? -20.468 -5.231 12.037 1.00 94.88 87 LYS A C 1
ATOM 708 O O . LYS A 1 87 ? -21.403 -5.699 12.685 1.00 94.88 87 LYS A O 1
ATOM 713 N N . LYS A 1 88 ? -20.523 -5.081 10.708 1.00 94.19 88 LYS A N 1
ATOM 714 C CA . LYS A 1 88 ? -21.677 -5.513 9.900 1.00 94.19 88 LYS A CA 1
ATOM 715 C C . LYS A 1 88 ? -21.867 -7.027 9.968 1.00 94.19 88 LYS A C 1
ATOM 717 O O . LYS A 1 88 ? -22.991 -7.476 10.165 1.00 94.19 88 LYS A O 1
ATOM 722 N N . VAL A 1 89 ? -20.786 -7.797 9.851 1.00 94.19 89 VAL A N 1
ATOM 723 C CA . VAL A 1 89 ? -20.839 -9.267 9.896 1.00 94.19 89 VAL A CA 1
ATOM 724 C C . VAL A 1 89 ? -21.222 -9.766 11.289 1.00 94.19 89 VAL A C 1
ATOM 726 O O . VAL A 1 89 ? -22.103 -10.612 11.404 1.00 94.19 89 VAL A O 1
ATOM 729 N N . THR A 1 90 ? -20.635 -9.201 12.347 1.00 91.94 90 THR A N 1
ATOM 730 C CA . THR A 1 90 ? -20.959 -9.556 13.738 1.00 91.94 90 THR A CA 1
ATOM 731 C C . THR A 1 90 ? -22.437 -9.317 14.056 1.00 91.94 90 THR A C 1
ATOM 733 O O . THR A 1 90 ? -23.073 -10.174 14.664 1.00 91.94 90 THR A O 1
ATOM 736 N N . LYS A 1 91 ? -23.004 -8.186 13.604 1.00 89.88 91 LYS A N 1
ATOM 737 C CA . LYS A 1 91 ? -24.434 -7.876 13.775 1.00 89.88 91 LYS A CA 1
ATOM 738 C C . LYS A 1 91 ? -25.338 -8.816 12.975 1.00 89.88 91 LYS A C 1
ATOM 740 O O . LYS A 1 91 ? -26.352 -9.255 13.498 1.00 89.88 91 LYS A O 1
ATOM 745 N N . HIS A 1 92 ? -24.979 -9.108 11.725 1.00 89.19 92 HIS A N 1
ATOM 746 C CA . HIS A 1 92 ? -25.799 -9.925 10.828 1.00 89.19 92 HIS A CA 1
ATOM 747 C C . HIS A 1 92 ? -25.830 -11.403 11.233 1.00 89.19 92 HIS A C 1
ATOM 749 O O . HIS A 1 92 ? -26.891 -12.010 11.268 1.00 89.19 92 HIS A O 1
ATOM 755 N N . ASN A 1 93 ? -24.676 -11.980 11.572 1.00 82.69 93 ASN A N 1
ATOM 756 C CA . ASN A 1 93 ? -24.559 -13.404 11.905 1.00 82.69 93 ASN A CA 1
ATOM 757 C C . ASN A 1 93 ? -24.744 -13.682 13.402 1.00 82.69 93 ASN A C 1
ATOM 759 O O . ASN A 1 93 ? -24.370 -14.751 13.880 1.00 82.69 93 ASN A O 1
ATOM 763 N N . THR A 1 94 ? -25.273 -12.704 14.150 1.00 79.25 94 THR A N 1
ATOM 764 C CA . THR A 1 94 ? -25.544 -12.800 15.593 1.00 79.25 94 THR A CA 1
ATOM 765 C C . THR A 1 94 ? -24.363 -13.348 16.397 1.00 79.25 94 THR A C 1
ATOM 767 O O . THR A 1 94 ? -24.553 -14.089 17.355 1.00 79.25 94 THR A O 1
ATOM 770 N N . ILE A 1 95 ? -23.128 -13.008 16.009 1.00 83.62 95 ILE A N 1
ATOM 771 C CA . ILE A 1 95 ? -21.931 -13.455 16.727 1.00 83.62 95 ILE A CA 1
ATOM 772 C C . ILE A 1 95 ? -21.830 -12.585 17.987 1.00 83.62 95 ILE A C 1
ATOM 774 O O . ILE A 1 95 ? -21.614 -11.374 17.865 1.00 83.62 95 ILE A O 1
ATOM 778 N N . PRO A 1 96 ? -21.990 -13.138 19.202 1.00 83.25 96 PRO A N 1
ATOM 779 C CA . PRO A 1 96 ? -21.990 -12.335 20.414 1.00 83.25 96 PRO A CA 1
ATOM 780 C C . PRO A 1 96 ? -20.556 -11.902 20.744 1.00 83.25 96 PRO A C 1
ATOM 782 O O . PRO A 1 96 ? -19.793 -12.623 21.381 1.00 83.25 96 PRO A O 1
ATOM 785 N N . MET A 1 97 ? -20.168 -10.702 20.307 1.00 88.25 97 MET A N 1
ATOM 786 C CA . MET A 1 97 ? -18.873 -10.103 20.632 1.00 88.25 97 MET A CA 1
ATOM 787 C C . MET A 1 97 ? -19.046 -8.760 21.331 1.00 88.25 97 MET A C 1
ATOM 789 O O . MET A 1 97 ? -19.794 -7.889 20.887 1.00 88.25 97 MET A O 1
ATOM 793 N N . LYS A 1 98 ? -18.281 -8.559 22.408 1.00 92.31 98 LYS A N 1
ATOM 794 C CA . LYS A 1 98 ? -18.186 -7.254 23.072 1.00 92.31 98 LYS A CA 1
ATOM 795 C C . LYS A 1 98 ? -17.589 -6.219 22.101 1.00 92.31 98 LYS A C 1
ATOM 797 O O . LYS A 1 98 ? -16.665 -6.561 21.359 1.00 92.31 98 LYS A O 1
ATOM 802 N N . PRO A 1 99 ? -18.004 -4.940 22.152 1.00 92.06 99 PRO A N 1
ATOM 803 C CA . PRO A 1 99 ? -17.476 -3.901 21.261 1.00 92.06 99 PRO A CA 1
ATOM 804 C C . PRO A 1 99 ? -15.946 -3.767 21.282 1.00 92.06 99 PRO A C 1
ATOM 806 O O . PRO A 1 99 ? -15.336 -3.515 20.248 1.00 92.06 99 PRO A O 1
ATOM 809 N N . ALA A 1 100 ? -15.310 -3.970 22.441 1.00 94.44 100 ALA A N 1
ATOM 810 C CA . ALA A 1 100 ? -13.851 -3.969 22.562 1.00 94.44 100 ALA A CA 1
ATOM 811 C C . ALA A 1 100 ? -13.193 -5.133 21.797 1.00 94.44 100 ALA A C 1
ATOM 813 O O . ALA A 1 100 ? -12.202 -4.925 21.102 1.00 94.44 100 ALA A O 1
ATOM 814 N N . ALA A 1 101 ? -13.783 -6.331 21.857 1.00 93.94 101 ALA A N 1
ATOM 815 C CA . ALA A 1 101 ? -13.293 -7.499 21.127 1.00 93.94 101 ALA A CA 1
ATOM 816 C C . ALA A 1 101 ? -13.429 -7.316 19.608 1.00 93.94 101 ALA A C 1
ATOM 818 O O . ALA A 1 101 ? -12.545 -7.722 18.864 1.00 93.94 101 ALA A O 1
ATOM 819 N N . VAL A 1 102 ? -14.498 -6.654 19.151 1.00 95.00 102 VAL A N 1
ATOM 820 C CA . VAL A 1 102 ? -14.689 -6.312 17.732 1.00 95.00 102 VAL A CA 1
ATOM 821 C C . VAL A 1 102 ? -13.599 -5.363 17.232 1.00 95.00 102 VAL A C 1
ATOM 823 O O . VAL A 1 102 ? -13.088 -5.564 16.136 1.00 95.00 102 VAL A O 1
ATOM 826 N N . ARG A 1 103 ? -13.226 -4.346 18.023 1.00 96.25 103 ARG A N 1
ATOM 827 C CA . ARG A 1 103 ? -12.143 -3.417 17.655 1.00 96.25 103 ARG A CA 1
ATOM 828 C C . ARG A 1 103 ? -10.798 -4.128 17.562 1.00 96.25 103 ARG A C 1
ATOM 830 O O . ARG A 1 103 ? -10.127 -3.981 16.552 1.00 96.25 103 ARG A O 1
ATOM 837 N N . LYS A 1 104 ? -10.455 -4.939 18.569 1.00 96.06 104 LYS A N 1
ATOM 838 C CA . LYS A 1 104 ? -9.206 -5.711 18.568 1.00 96.06 104 LYS A CA 1
ATOM 839 C C . LYS A 1 104 ? -9.133 -6.657 17.367 1.00 96.06 104 LYS A C 1
ATOM 841 O O . LYS A 1 104 ? -8.158 -6.640 16.634 1.00 96.06 104 LYS A O 1
ATOM 846 N N . LEU A 1 105 ? -10.211 -7.402 17.108 1.00 95.56 105 LEU A N 1
ATOM 847 C CA . LEU A 1 105 ? -10.280 -8.287 15.947 1.00 95.56 105 LEU A CA 1
ATOM 848 C C . LEU A 1 105 ? -10.122 -7.515 14.629 1.00 95.56 105 LEU A C 1
ATOM 850 O O . LEU A 1 105 ? -9.432 -7.976 13.730 1.00 95.56 105 LEU A O 1
ATOM 854 N N . ALA A 1 106 ? -10.759 -6.349 14.501 1.00 96.81 106 ALA A N 1
ATOM 855 C CA . ALA A 1 106 ? -10.619 -5.519 13.311 1.00 96.81 106 ALA A CA 1
ATOM 856 C C . ALA A 1 106 ? -9.189 -4.991 13.127 1.00 96.81 106 ALA A C 1
ATOM 858 O O . ALA A 1 106 ? -8.737 -4.900 11.992 1.00 96.81 106 ALA A O 1
ATOM 859 N N . GLU A 1 107 ? -8.488 -4.658 14.212 1.00 97.44 107 GLU A N 1
ATOM 860 C CA . GLU A 1 107 ? -7.090 -4.223 14.173 1.00 97.44 107 GLU A CA 1
ATOM 861 C C . GLU A 1 107 ? -6.159 -5.347 13.703 1.00 97.44 107 GLU A C 1
ATOM 863 O O . GLU A 1 107 ? -5.358 -5.130 12.793 1.00 97.44 107 GLU A O 1
ATOM 868 N N . ASP A 1 108 ? -6.308 -6.549 14.266 1.00 97.12 108 ASP A N 1
ATOM 869 C CA . ASP A 1 108 ? -5.513 -7.724 13.889 1.00 97.12 108 ASP A CA 1
ATOM 870 C C . ASP A 1 108 ? -5.717 -8.055 12.400 1.00 97.12 108 ASP A C 1
ATOM 872 O O . ASP A 1 108 ? -4.764 -8.127 11.623 1.00 97.12 108 ASP A O 1
ATOM 876 N N . ILE A 1 109 ? -6.984 -8.133 11.975 1.00 97.38 109 ILE A N 1
ATOM 877 C CA . ILE A 1 109 ? -7.361 -8.348 10.574 1.00 97.38 109 ILE A CA 1
ATOM 878 C C . ILE A 1 109 ? -6.781 -7.256 9.674 1.00 97.38 109 ILE A C 1
ATOM 880 O O . ILE A 1 109 ? -6.271 -7.548 8.593 1.00 97.38 109 ILE A O 1
ATOM 884 N N . PHE A 1 110 ? -6.888 -5.990 10.083 1.00 97.81 110 PHE A N 1
ATOM 885 C CA . PHE A 1 110 ? -6.386 -4.869 9.300 1.00 97.81 110 PHE A CA 1
ATOM 886 C C . PHE A 1 110 ? -4.885 -5.024 9.053 1.00 97.81 110 PHE A C 1
ATOM 888 O O . PHE A 1 110 ? -4.468 -5.016 7.897 1.00 97.81 110 PHE A O 1
ATOM 895 N N . ARG A 1 111 ? -4.085 -5.264 10.099 1.00 97.19 111 ARG A N 1
ATOM 896 C CA . ARG A 1 111 ? -2.630 -5.450 9.975 1.00 97.19 111 ARG A CA 1
ATOM 897 C C . ARG A 1 111 ? -2.277 -6.561 8.983 1.00 97.19 111 ARG A C 1
ATOM 899 O O . ARG A 1 111 ? -1.456 -6.341 8.095 1.00 97.19 111 ARG A O 1
ATOM 906 N N . GLU A 1 112 ? -2.931 -7.716 9.081 1.00 96.94 112 GLU A N 1
ATOM 907 C CA . GLU A 1 112 ? -2.686 -8.857 8.188 1.00 96.94 112 GLU A CA 1
ATOM 908 C C . GLU A 1 112 ? -3.073 -8.575 6.730 1.00 96.94 112 GLU A C 1
ATOM 910 O O . GLU A 1 112 ? -2.314 -8.869 5.799 1.00 96.94 112 GLU A O 1
ATOM 915 N N . VAL A 1 113 ? -4.256 -7.993 6.512 1.00 96.75 113 VAL A N 1
ATOM 916 C CA . VAL A 1 113 ? -4.756 -7.658 5.171 1.00 96.75 113 VAL A CA 1
ATOM 917 C C . VAL A 1 113 ? -3.848 -6.622 4.514 1.00 96.75 113 VAL A C 1
ATOM 919 O O . VAL A 1 113 ? -3.458 -6.797 3.359 1.00 96.75 113 VAL A O 1
ATOM 922 N N . ILE A 1 114 ? -3.477 -5.570 5.246 1.00 95.88 114 ILE A N 1
ATOM 923 C CA . ILE A 1 114 ? -2.588 -4.505 4.773 1.00 95.88 114 ILE A CA 1
ATOM 924 C C . ILE A 1 114 ? -1.212 -5.059 4.428 1.00 95.88 114 ILE A C 1
ATOM 926 O O . ILE A 1 114 ? -0.711 -4.762 3.343 1.00 95.88 114 ILE A O 1
ATOM 930 N N . GLN A 1 115 ? -0.631 -5.899 5.287 1.00 96.12 115 GLN A N 1
ATOM 931 C CA . GLN A 1 115 ? 0.659 -6.523 5.003 1.00 96.12 115 GLN A CA 1
ATOM 932 C C . GLN A 1 115 ? 0.590 -7.361 3.722 1.00 96.12 115 GLN A C 1
ATOM 934 O O . GLN A 1 115 ? 1.393 -7.176 2.813 1.00 96.12 115 GLN A O 1
ATOM 939 N N . THR A 1 116 ? -0.441 -8.197 3.585 1.00 95.62 116 THR A N 1
ATOM 940 C CA . THR A 1 116 ? -0.626 -9.037 2.392 1.00 95.62 116 THR A CA 1
ATOM 941 C C . THR A 1 116 ? -0.786 -8.200 1.116 1.00 95.62 116 THR A C 1
ATOM 943 O O . THR A 1 116 ? -0.254 -8.541 0.057 1.00 95.62 116 THR A O 1
ATOM 946 N N . LEU A 1 117 ? -1.529 -7.092 1.189 1.00 95.69 117 LEU A N 1
ATOM 947 C CA . LEU A 1 117 ? -1.726 -6.185 0.058 1.00 95.69 117 LEU A CA 1
ATOM 948 C C . LEU A 1 117 ? -0.454 -5.411 -0.299 1.00 95.69 117 LEU A C 1
ATOM 950 O O . LEU A 1 117 ? -0.198 -5.210 -1.490 1.00 95.69 117 LEU A O 1
ATOM 954 N N . LYS A 1 118 ? 0.333 -5.010 0.704 1.00 96.06 118 LYS A N 1
ATOM 955 C CA . LYS A 1 118 ? 1.638 -4.368 0.527 1.00 96.06 118 LYS A CA 1
ATOM 956 C C . LYS A 1 118 ? 2.611 -5.318 -0.165 1.00 96.06 118 LYS A C 1
ATOM 958 O O . LYS A 1 118 ? 3.110 -4.972 -1.231 1.00 96.06 118 LYS A O 1
ATOM 963 N N . ASP A 1 119 ? 2.763 -6.536 0.351 1.00 95.44 119 ASP A N 1
ATOM 964 C CA . ASP A 1 119 ? 3.635 -7.562 -0.232 1.00 95.44 119 ASP A CA 1
ATOM 965 C C . ASP A 1 119 ? 3.241 -7.877 -1.679 1.00 95.44 119 ASP A C 1
ATOM 967 O O . ASP A 1 119 ? 4.086 -8.124 -2.539 1.00 95.44 119 ASP A O 1
ATOM 971 N N . ARG A 1 120 ? 1.935 -7.885 -1.979 1.00 95.31 120 ARG A N 1
ATOM 972 C CA . ARG A 1 120 ? 1.445 -8.094 -3.346 1.00 95.31 120 ARG A CA 1
ATOM 973 C C . ARG A 1 120 ? 1.846 -6.953 -4.278 1.00 95.31 120 ARG A C 1
ATOM 975 O O . ARG A 1 120 ? 2.191 -7.235 -5.422 1.00 95.31 120 ARG A O 1
ATOM 982 N N . ARG A 1 121 ? 1.770 -5.700 -3.820 1.00 95.19 121 ARG A N 1
ATOM 983 C CA . ARG A 1 121 ? 2.187 -4.534 -4.610 1.00 95.19 121 ARG A CA 1
ATOM 984 C C . ARG A 1 121 ? 3.696 -4.534 -4.821 1.00 95.19 121 ARG A C 1
ATOM 986 O O . ARG A 1 121 ? 4.127 -4.404 -5.952 1.00 95.19 121 ARG A O 1
ATOM 993 N N . GLU A 1 122 ? 4.471 -4.796 -3.777 1.00 95.25 122 GLU A N 1
ATOM 994 C CA . GLU A 1 122 ? 5.929 -4.904 -3.877 1.00 95.25 122 GLU A CA 1
ATOM 995 C C . GLU A 1 122 ? 6.346 -5.988 -4.882 1.00 95.25 122 GLU A C 1
ATOM 997 O O . GLU A 1 122 ? 7.164 -5.748 -5.765 1.00 95.25 122 GLU A O 1
ATOM 1002 N N . LYS A 1 123 ? 5.710 -7.165 -4.832 1.00 94.06 123 LYS A N 1
ATOM 1003 C CA . LYS A 1 123 ? 5.936 -8.230 -5.823 1.00 94.06 123 LYS A CA 1
ATOM 1004 C C . LYS A 1 123 ? 5.564 -7.811 -7.243 1.00 94.06 123 LYS A C 1
ATOM 1006 O O . LYS A 1 123 ? 6.217 -8.246 -8.184 1.00 94.06 123 LYS A O 1
ATOM 1011 N N . ASP A 1 124 ? 4.499 -7.033 -7.409 1.00 94.44 124 ASP A N 1
ATOM 1012 C CA . ASP A 1 124 ? 4.070 -6.514 -8.710 1.00 94.44 124 ASP A CA 1
ATOM 1013 C C . ASP A 1 124 ? 5.057 -5.474 -9.256 1.00 94.44 124 ASP A C 1
ATOM 1015 O O . ASP A 1 124 ? 5.408 -5.533 -10.434 1.00 94.44 124 ASP A O 1
ATOM 1019 N N . ASP A 1 125 ? 5.565 -4.590 -8.398 1.00 93.62 125 ASP A N 1
ATOM 1020 C CA . ASP A 1 125 ? 6.580 -3.600 -8.751 1.00 93.62 125 ASP A CA 1
ATOM 1021 C C . ASP A 1 125 ? 7.882 -4.291 -9.165 1.00 93.62 125 ASP A C 1
ATOM 1023 O O . ASP A 1 125 ? 8.388 -4.038 -10.257 1.00 93.62 125 ASP A O 1
ATOM 1027 N N . LEU A 1 126 ? 8.375 -5.244 -8.364 1.00 91.62 126 LEU A N 1
ATOM 1028 C CA . LEU A 1 126 ? 9.558 -6.041 -8.705 1.00 91.62 126 LEU A CA 1
ATOM 1029 C C . LEU A 1 126 ? 9.355 -6.822 -10.007 1.00 91.62 126 LEU A C 1
ATOM 1031 O O . LEU A 1 126 ? 10.235 -6.821 -10.864 1.00 91.62 126 LEU A O 1
ATOM 1035 N N . TYR A 1 127 ? 8.183 -7.437 -10.199 1.00 90.00 127 TYR A N 1
ATOM 1036 C CA . TYR A 1 127 ? 7.841 -8.117 -11.450 1.00 90.00 127 TYR A CA 1
ATOM 1037 C C . TYR A 1 127 ? 7.945 -7.171 -12.656 1.00 90.00 127 TYR A C 1
ATOM 1039 O O . TYR A 1 127 ? 8.496 -7.548 -13.688 1.00 90.00 127 TYR A O 1
ATOM 1047 N N . CYS A 1 128 ? 7.460 -5.933 -12.526 1.00 88.38 128 CYS A N 1
ATOM 1048 C CA . CYS A 1 128 ? 7.522 -4.940 -13.598 1.00 88.38 128 CYS A CA 1
ATOM 1049 C C . CYS A 1 128 ? 8.938 -4.386 -13.819 1.00 88.38 128 CYS A C 1
ATOM 1051 O O . CYS A 1 128 ? 9.314 -4.145 -14.963 1.00 88.38 128 CYS A O 1
ATOM 1053 N N . ILE A 1 129 ? 9.716 -4.178 -12.753 1.00 88.06 129 ILE A N 1
ATOM 1054 C CA . ILE A 1 129 ? 11.091 -3.664 -12.824 1.00 88.06 129 ILE A CA 1
ATOM 1055 C C . ILE A 1 129 ? 12.001 -4.695 -13.496 1.00 88.06 129 ILE A C 1
ATOM 1057 O O . ILE A 1 129 ? 12.690 -4.372 -14.463 1.00 88.06 129 ILE A O 1
ATOM 1061 N N . TYR A 1 130 ? 11.954 -5.949 -13.043 1.00 83.50 130 TYR A N 1
ATOM 1062 C CA . TYR A 1 130 ? 12.796 -7.014 -13.588 1.00 83.50 130 TYR A CA 1
ATOM 1063 C C . TYR A 1 130 ? 12.376 -7.474 -14.984 1.00 83.50 130 TYR A C 1
ATOM 1065 O O . TYR A 1 130 ? 13.180 -8.091 -15.671 1.00 83.50 130 TYR A O 1
ATOM 1073 N N . ALA A 1 131 ? 11.168 -7.140 -15.452 1.00 79.88 131 ALA A N 1
ATOM 1074 C CA . ALA A 1 131 ? 10.764 -7.420 -16.831 1.00 79.88 131 ALA A CA 1
ATOM 1075 C C . ALA A 1 131 ? 11.658 -6.726 -17.879 1.00 79.88 131 ALA A C 1
ATOM 1077 O O . ALA A 1 131 ? 11.707 -7.178 -19.020 1.00 79.88 131 ALA A O 1
ATOM 1078 N N . TYR A 1 132 ? 12.349 -5.644 -17.503 1.00 76.25 132 TYR A N 1
ATOM 1079 C CA . TYR A 1 132 ? 13.303 -4.933 -18.363 1.00 76.25 132 TYR A CA 1
ATOM 1080 C C . TYR A 1 132 ? 14.762 -5.326 -18.111 1.00 76.25 132 TYR A C 1
ATOM 1082 O O . TYR A 1 132 ? 15.640 -4.843 -18.821 1.00 76.25 132 TYR A O 1
ATOM 1090 N N . ALA A 1 133 ? 15.035 -6.145 -17.093 1.00 77.81 133 ALA A N 1
ATOM 1091 C CA . ALA A 1 133 ? 16.383 -6.594 -16.797 1.00 77.81 133 ALA A CA 1
ATOM 1092 C C . ALA A 1 133 ? 16.698 -7.821 -17.659 1.00 77.81 133 ALA A C 1
ATOM 1094 O O . ALA A 1 133 ? 16.043 -8.859 -17.540 1.00 77.81 133 ALA A O 1
ATOM 1095 N N . ASP A 1 134 ? 17.716 -7.716 -18.509 1.00 66.50 134 ASP A N 1
ATOM 1096 C CA . ASP A 1 134 ? 18.311 -8.887 -19.139 1.00 66.50 134 ASP A CA 1
ATOM 1097 C C . ASP A 1 134 ? 18.888 -9.731 -17.999 1.00 66.50 134 ASP A C 1
ATOM 1099 O O . ASP A 1 134 ? 19.725 -9.243 -17.250 1.00 66.50 134 ASP A O 1
ATOM 1103 N N . GLY A 1 135 ? 18.396 -10.956 -17.793 1.00 65.75 135 GLY A N 1
ATOM 1104 C CA . GLY A 1 135 ? 18.651 -11.790 -16.601 1.00 65.75 135 GLY A CA 1
ATOM 1105 C C . GLY A 1 135 ? 20.119 -12.121 -16.265 1.00 65.75 135 GLY A C 1
ATOM 1106 O O . GLY A 1 135 ? 20.370 -12.933 -15.376 1.00 65.75 135 GLY A O 1
ATOM 1107 N N . ASN A 1 136 ? 21.077 -11.503 -16.951 1.00 71.12 136 ASN A N 1
ATOM 1108 C CA . ASN A 1 136 ? 22.478 -11.424 -16.580 1.00 71.12 136 ASN A CA 1
ATOM 1109 C C . ASN A 1 136 ? 22.655 -10.328 -15.524 1.00 71.12 136 ASN A C 1
ATOM 1111 O O . ASN A 1 136 ? 22.915 -9.167 -15.833 1.00 71.12 136 ASN A O 1
ATOM 1115 N N . VAL A 1 137 ? 22.517 -10.711 -14.257 1.00 66.19 137 VAL A N 1
ATOM 1116 C CA . VAL A 1 137 ? 22.969 -9.867 -13.152 1.00 66.19 137 VAL A CA 1
ATOM 1117 C C . VAL A 1 137 ? 24.493 -9.954 -13.134 1.00 66.19 137 VAL A C 1
ATOM 1119 O O . VAL A 1 137 ? 25.065 -10.855 -12.519 1.00 66.19 137 VAL A O 1
ATOM 1122 N N . GLU A 1 138 ? 25.153 -9.079 -13.892 1.00 77.25 138 GLU A N 1
ATOM 1123 C CA . GLU A 1 138 ? 26.580 -8.826 -13.697 1.00 77.25 138 GLU A CA 1
ATOM 1124 C C . GLU A 1 138 ? 26.818 -8.423 -12.234 1.00 77.25 138 GLU A C 1
ATOM 1126 O O . GLU A 1 138 ? 25.934 -7.866 -11.577 1.00 77.25 138 GLU A O 1
ATOM 1131 N N . MET A 1 139 ? 27.994 -8.761 -11.701 1.00 81.69 139 MET A N 1
ATOM 1132 C CA . MET A 1 139 ? 28.370 -8.364 -10.343 1.00 81.69 139 MET A CA 1
ATOM 1133 C C . MET A 1 139 ? 28.256 -6.844 -10.193 1.00 81.69 139 MET A C 1
ATOM 1135 O O . MET A 1 139 ? 28.667 -6.112 -11.095 1.00 81.69 139 MET A O 1
ATOM 1139 N N . ASP A 1 140 ? 27.711 -6.380 -9.064 1.00 87.62 140 ASP A N 1
ATOM 1140 C CA . ASP A 1 140 ? 27.582 -4.949 -8.789 1.00 87.62 140 ASP A CA 1
ATOM 1141 C C . ASP A 1 140 ? 28.981 -4.301 -8.830 1.00 87.62 140 ASP A C 1
ATOM 1143 O O . ASP A 1 140 ? 29.874 -4.730 -8.093 1.00 87.62 140 ASP A O 1
ATOM 1147 N N . PRO A 1 141 ? 29.221 -3.280 -9.675 1.00 92.06 141 PRO A N 1
ATOM 1148 C CA . PRO A 1 141 ? 30.499 -2.575 -9.711 1.00 92.06 141 PRO A CA 1
ATOM 1149 C C . PRO A 1 141 ? 30.929 -2.017 -8.349 1.00 92.06 141 PRO A C 1
ATOM 1151 O O . PRO A 1 141 ? 32.126 -1.891 -8.101 1.00 92.06 141 PRO A O 1
ATOM 1154 N N . GLY A 1 142 ? 29.976 -1.704 -7.463 1.00 91.12 142 GLY A N 1
ATOM 1155 C CA . GLY A 1 142 ? 30.253 -1.263 -6.096 1.00 91.12 142 GLY A CA 1
ATOM 1156 C C . GLY A 1 142 ? 30.858 -2.345 -5.195 1.00 91.12 142 GLY A C 1
ATOM 1157 O O . GLY A 1 142 ? 31.536 -1.999 -4.231 1.00 91.12 142 GLY A O 1
ATOM 1158 N N . ASP A 1 143 ? 30.666 -3.627 -5.526 1.00 90.12 143 ASP A N 1
ATOM 1159 C CA . ASP A 1 143 ? 31.301 -4.754 -4.827 1.00 90.12 143 ASP A CA 1
ATOM 1160 C C . ASP A 1 143 ? 32.737 -4.998 -5.320 1.00 90.12 143 ASP A C 1
ATOM 1162 O O . ASP A 1 143 ? 33.559 -5.573 -4.605 1.00 90.12 143 ASP A O 1
ATOM 1166 N N . ILE A 1 144 ? 33.043 -4.579 -6.554 1.00 92.75 144 ILE A N 1
ATOM 1167 C CA . ILE A 1 144 ? 34.357 -4.756 -7.189 1.00 92.75 144 ILE A CA 1
ATOM 1168 C C . ILE A 1 144 ? 35.288 -3.586 -6.849 1.00 92.75 144 ILE A C 1
ATOM 1170 O O . ILE A 1 144 ? 36.466 -3.800 -6.562 1.00 92.75 144 ILE A O 1
ATOM 1174 N N . ASP A 1 145 ? 34.776 -2.353 -6.893 1.00 95.56 145 ASP A N 1
ATOM 1175 C CA . ASP A 1 145 ? 35.539 -1.136 -6.618 1.00 95.56 145 ASP A CA 1
ATOM 1176 C C . ASP A 1 145 ? 35.287 -0.631 -5.181 1.00 95.56 145 ASP A C 1
ATOM 1178 O O . ASP A 1 145 ? 34.210 -0.094 -4.890 1.00 95.56 145 ASP A O 1
ATOM 1182 N N . PRO A 1 146 ? 36.276 -0.738 -4.270 1.00 94.75 146 PRO A N 1
ATOM 1183 C CA . PRO A 1 146 ? 36.109 -0.326 -2.880 1.00 94.75 146 PRO A CA 1
ATOM 1184 C C . PRO A 1 146 ? 35.936 1.190 -2.711 1.00 94.75 146 PRO A C 1
ATOM 1186 O O . PRO A 1 146 ? 35.282 1.617 -1.756 1.00 94.75 146 PRO A O 1
ATOM 1189 N N . GLU A 1 147 ? 36.479 2.020 -3.612 1.00 96.62 147 GLU A N 1
ATOM 1190 C CA . GLU A 1 147 ? 36.292 3.476 -3.552 1.00 96.62 147 GLU A CA 1
ATOM 1191 C C . GLU A 1 147 ? 34.835 3.830 -3.876 1.00 96.62 147 GLU A C 1
ATOM 1193 O O . GLU A 1 147 ? 34.189 4.611 -3.161 1.00 96.62 147 GLU A O 1
ATOM 1198 N N . LEU A 1 148 ? 34.286 3.199 -4.918 1.00 95.81 148 LEU A N 1
ATOM 1199 C CA . LEU A 1 148 ? 32.878 3.324 -5.277 1.00 95.81 148 LEU A CA 1
ATOM 1200 C C . LEU A 1 148 ? 31.971 2.811 -4.152 1.00 95.81 148 LEU A C 1
ATOM 1202 O O . LEU A 1 148 ? 31.040 3.521 -3.766 1.00 95.81 148 LEU A O 1
ATOM 1206 N N . GLY A 1 149 ? 32.267 1.643 -3.578 1.00 95.50 149 GLY A N 1
ATOM 1207 C CA . GLY A 1 149 ? 31.525 1.088 -2.445 1.00 95.50 149 GLY A CA 1
ATOM 1208 C C . GLY A 1 149 ? 31.505 2.030 -1.234 1.00 95.50 149 GLY A C 1
ATOM 1209 O O . GLY A 1 149 ? 30.442 2.320 -0.674 1.00 95.50 149 GLY A O 1
ATOM 1210 N N . GLN A 1 150 ? 32.654 2.612 -0.872 1.00 96.75 150 GLN A N 1
ATOM 1211 C CA . GLN A 1 150 ? 32.735 3.589 0.219 1.00 96.75 150 GLN A CA 1
ATOM 1212 C C . GLN A 1 150 ? 31.914 4.852 -0.080 1.00 96.75 150 GLN A C 1
ATOM 1214 O O . GLN A 1 150 ? 31.208 5.371 0.792 1.00 96.75 150 GLN A O 1
ATOM 1219 N N . LYS A 1 151 ? 31.961 5.343 -1.323 1.00 97.25 151 LYS A N 1
ATOM 1220 C CA . LYS A 1 151 ? 31.164 6.493 -1.758 1.00 97.25 151 LYS A CA 1
ATOM 1221 C C . LYS A 1 151 ? 29.664 6.206 -1.709 1.00 97.25 151 LYS A C 1
ATOM 1223 O O . LYS A 1 151 ? 28.908 7.062 -1.252 1.00 97.25 151 LYS A O 1
ATOM 1228 N N . LEU A 1 152 ? 29.228 5.021 -2.136 1.00 96.88 152 LEU A N 1
ATOM 1229 C CA . LEU A 1 152 ? 27.827 4.600 -2.066 1.00 96.88 152 LEU A CA 1
ATOM 1230 C C . LEU A 1 152 ? 27.344 4.490 -0.614 1.00 96.88 152 LEU A C 1
ATOM 1232 O O . LEU A 1 152 ? 26.267 4.994 -0.304 1.00 96.88 152 LEU A O 1
ATOM 1236 N N . SER A 1 153 ? 28.168 3.960 0.294 1.00 96.62 153 SER A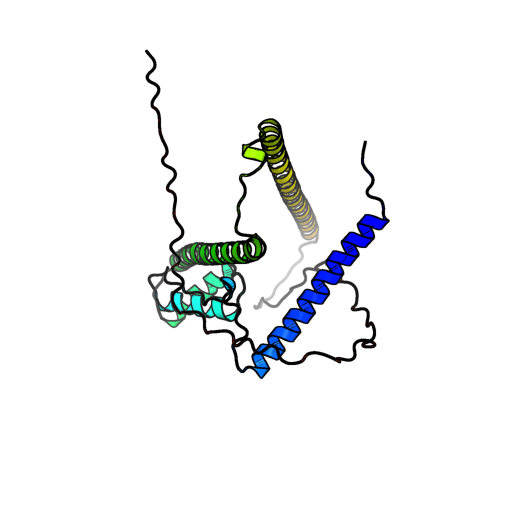 N 1
ATOM 1237 C CA . SER A 1 153 ? 27.852 3.918 1.729 1.00 96.62 153 SER A CA 1
ATOM 1238 C C . SER A 1 153 ? 27.711 5.320 2.340 1.00 96.62 153 SER A C 1
ATOM 1240 O O . SER A 1 153 ? 26.778 5.593 3.099 1.00 96.62 153 SER A O 1
ATOM 1242 N N . ASN A 1 154 ? 28.592 6.257 1.977 1.00 97.50 154 ASN A N 1
ATOM 1243 C CA . ASN A 1 154 ? 28.461 7.649 2.413 1.00 97.50 154 ASN A CA 1
ATOM 1244 C C . ASN A 1 154 ? 27.204 8.315 1.830 1.00 97.50 154 ASN A C 1
ATOM 1246 O O . ASN A 1 154 ? 26.498 9.020 2.552 1.00 97.50 154 ASN A O 1
ATOM 1250 N N . ASN A 1 155 ? 26.884 8.057 0.559 1.00 97.62 155 ASN A N 1
ATOM 1251 C CA . ASN A 1 155 ? 25.652 8.543 -0.065 1.00 97.62 155 ASN A CA 1
ATOM 1252 C C . ASN A 1 155 ? 24.403 7.988 0.633 1.00 97.62 155 ASN A C 1
ATOM 1254 O O . ASN A 1 155 ? 23.442 8.730 0.817 1.00 97.62 155 ASN A O 1
ATOM 1258 N N . GLU A 1 156 ? 24.417 6.721 1.053 1.00 97.50 156 GLU A N 1
ATOM 1259 C CA . GLU A 1 156 ? 23.319 6.101 1.799 1.00 97.50 156 GLU A CA 1
ATOM 1260 C C . GLU A 1 156 ? 23.072 6.817 3.134 1.00 97.50 156 GLU A C 1
ATOM 1262 O O . GLU A 1 156 ? 21.928 7.146 3.455 1.00 97.50 156 GLU A O 1
ATOM 1267 N N . LYS A 1 157 ? 24.138 7.117 3.889 1.00 97.69 157 LYS A N 1
ATOM 1268 C CA . LYS A 1 157 ? 24.044 7.878 5.147 1.00 97.69 157 LYS A CA 1
ATOM 1269 C C . LYS A 1 157 ? 23.445 9.262 4.912 1.00 97.69 157 LYS A C 1
ATOM 1271 O O . LYS A 1 157 ? 22.466 9.625 5.555 1.00 97.69 157 LYS A O 1
ATOM 1276 N N . VAL A 1 158 ? 23.969 9.994 3.927 1.00 98.19 158 VAL A N 1
ATOM 1277 C CA . VAL A 1 158 ? 23.460 11.326 3.564 1.00 98.19 158 VAL A CA 1
ATOM 1278 C C . VAL A 1 158 ? 21.993 11.264 3.128 1.00 98.19 158 VAL A C 1
ATOM 1280 O O . VAL A 1 158 ? 21.204 12.129 3.503 1.00 98.19 158 VAL A O 1
ATOM 1283 N N . ALA A 1 159 ? 21.600 10.246 2.359 1.00 97.81 159 ALA A N 1
ATOM 1284 C CA . ALA A 1 159 ? 20.218 10.061 1.931 1.00 97.81 159 ALA A CA 1
ATOM 1285 C C . ALA A 1 159 ? 19.282 9.807 3.122 1.00 97.81 159 ALA A C 1
ATOM 1287 O O . ALA A 1 159 ? 18.231 10.443 3.207 1.00 97.81 159 ALA A O 1
ATOM 1288 N N . LYS A 1 160 ? 19.679 8.939 4.062 1.00 97.69 160 LYS A N 1
ATOM 1289 C CA . LYS A 1 160 ? 18.931 8.670 5.300 1.00 97.69 160 LYS A CA 1
ATOM 1290 C C . LYS A 1 160 ? 18.767 9.932 6.147 1.00 97.69 160 LYS A C 1
ATOM 1292 O O . LYS A 1 160 ? 17.645 10.261 6.523 1.00 97.69 160 LYS A O 1
ATOM 1297 N N . ASP A 1 161 ? 19.846 10.681 6.357 1.00 98.00 161 ASP A N 1
ATOM 1298 C CA . ASP A 1 161 ? 19.810 11.928 7.128 1.00 98.00 161 ASP A CA 1
ATOM 1299 C C . ASP A 1 161 ? 18.915 12.984 6.470 1.00 98.00 161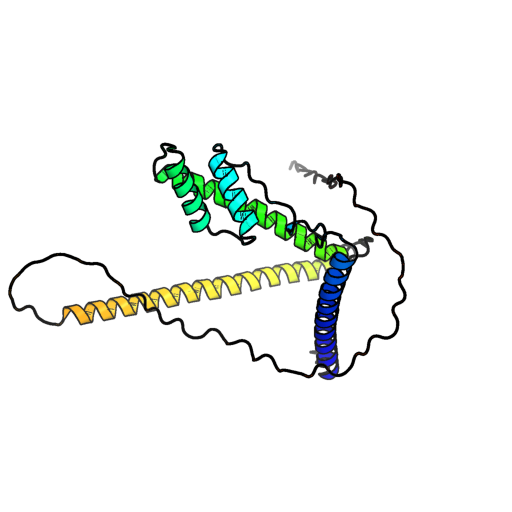 ASP A C 1
ATOM 1301 O O . ASP A 1 161 ? 18.198 13.719 7.147 1.00 98.00 161 ASP A O 1
ATOM 1305 N N . ASN A 1 162 ? 18.938 13.077 5.140 1.00 98.12 162 ASN A N 1
ATOM 1306 C CA . ASN A 1 162 ? 18.095 14.018 4.410 1.00 98.12 162 ASN A CA 1
ATOM 1307 C C . ASN A 1 162 ? 16.613 13.634 4.473 1.00 98.12 162 ASN A C 1
ATOM 1309 O O . ASN A 1 162 ? 15.777 14.521 4.639 1.00 98.12 162 ASN A O 1
ATOM 1313 N N . LEU A 1 163 ? 16.281 12.343 4.383 1.00 97.94 163 LEU A N 1
ATOM 1314 C CA . LEU A 1 163 ? 14.906 11.871 4.562 1.00 97.94 163 LEU A CA 1
ATOM 1315 C C . LEU A 1 163 ? 14.395 12.189 5.970 1.00 97.94 163 LEU A C 1
ATOM 1317 O O . LEU A 1 163 ? 13.315 12.757 6.114 1.00 97.94 163 LEU A O 1
ATOM 1321 N N . GLU A 1 164 ? 15.200 11.907 6.993 1.00 97.75 164 GLU A N 1
ATOM 1322 C CA . GLU A 1 164 ? 14.872 12.197 8.392 1.00 97.75 164 GLU A CA 1
ATOM 1323 C C . GLU A 1 164 ? 14.621 13.693 8.631 1.00 97.75 164 GLU A C 1
ATOM 1325 O O . GLU A 1 164 ? 13.664 14.070 9.306 1.00 97.75 164 GLU A O 1
ATOM 1330 N N . LYS A 1 165 ? 15.446 14.569 8.040 1.00 97.81 165 LYS A N 1
ATOM 1331 C CA . LYS A 1 165 ? 15.249 16.026 8.119 1.00 97.81 165 LYS A CA 1
ATOM 1332 C C . LYS A 1 165 ? 13.911 16.456 7.529 1.00 97.81 165 LYS A C 1
ATOM 1334 O O . LYS A 1 165 ? 13.246 17.309 8.108 1.00 97.81 165 LYS A O 1
ATOM 1339 N N . VAL A 1 166 ? 13.516 15.880 6.392 1.00 97.94 166 VAL A N 1
ATOM 1340 C CA . VAL A 1 166 ? 12.224 16.188 5.764 1.00 97.94 166 VAL A CA 1
ATOM 1341 C C . VAL A 1 166 ? 11.073 15.721 6.653 1.00 97.94 166 VAL A C 1
ATOM 1343 O O . VAL A 1 166 ? 10.133 16.487 6.851 1.00 97.94 166 VAL A O 1
ATOM 1346 N N . PHE A 1 167 ? 11.151 14.517 7.230 1.00 96.88 167 PHE A N 1
ATOM 1347 C CA . PHE A 1 167 ? 10.126 14.036 8.162 1.00 96.88 167 PHE A CA 1
ATOM 1348 C C . PHE A 1 167 ? 9.981 14.963 9.370 1.00 96.88 167 PHE A C 1
ATOM 1350 O O . PHE A 1 167 ? 8.888 15.479 9.599 1.00 96.88 167 PHE A O 1
ATOM 1357 N N . LYS A 1 168 ? 11.086 15.277 10.054 1.00 97.25 168 LYS A N 1
ATOM 1358 C CA . LYS A 1 168 ? 11.090 16.189 11.210 1.00 97.25 168 LYS A CA 1
ATOM 1359 C C . LYS A 1 168 ? 10.527 17.563 10.878 1.00 97.25 168 LYS A C 1
ATOM 1361 O O . LYS A 1 168 ? 9.691 18.075 11.610 1.00 97.25 168 LYS A O 1
ATOM 1366 N N . PHE A 1 169 ? 10.916 18.128 9.738 1.00 97.25 169 PHE A N 1
ATOM 1367 C CA . PHE A 1 169 ? 10.421 19.430 9.298 1.00 97.25 169 PHE A CA 1
ATOM 1368 C C . PHE A 1 169 ? 8.891 19.467 9.154 1.00 97.25 169 PHE A C 1
ATOM 1370 O O . PHE A 1 169 ? 8.249 20.451 9.524 1.00 97.25 169 PHE A O 1
ATOM 1377 N N . TYR A 1 170 ? 8.281 18.409 8.615 1.00 96.56 170 TYR A N 1
ATOM 1378 C CA . TYR A 1 170 ? 6.822 18.340 8.504 1.00 96.56 170 TYR A CA 1
ATOM 1379 C C . TYR A 1 170 ? 6.142 17.947 9.820 1.00 96.56 170 TYR A C 1
ATOM 1381 O O . TYR A 1 170 ? 5.037 18.418 10.078 1.00 96.56 170 TYR A O 1
ATOM 1389 N N . GLU A 1 171 ? 6.780 17.145 10.672 1.00 95.94 171 GLU A N 1
ATOM 1390 C CA . GLU A 1 171 ? 6.292 16.862 12.027 1.00 95.94 171 GLU A CA 1
ATOM 1391 C C . GLU A 1 171 ? 6.214 18.139 12.875 1.00 95.94 171 GLU A C 1
ATOM 1393 O O . GLU A 1 171 ? 5.167 18.423 13.458 1.00 95.94 171 GLU A O 1
ATOM 1398 N N . GLU A 1 172 ? 7.272 18.952 12.873 1.00 95.31 172 GLU A N 1
ATOM 1399 C CA . GLU A 1 172 ? 7.337 20.239 13.574 1.00 95.31 172 GLU A CA 1
ATOM 1400 C C . GLU A 1 172 ? 6.287 21.225 13.046 1.00 95.31 172 GLU A C 1
ATOM 1402 O O . GLU A 1 172 ? 5.537 21.810 13.828 1.00 95.31 172 GLU A O 1
ATOM 1407 N N . GLN A 1 173 ? 6.140 21.358 11.722 1.00 94.19 173 GLN A N 1
ATOM 1408 C CA . GLN A 1 173 ? 5.085 22.201 11.145 1.00 94.19 173 GLN A CA 1
ATOM 1409 C C . GLN A 1 173 ? 3.680 21.762 11.573 1.00 94.19 173 GLN A C 1
ATOM 1411 O O . GLN A 1 173 ? 2.832 22.604 11.862 1.00 94.19 173 GLN A O 1
ATOM 1416 N N . GLN A 1 174 ? 3.416 20.454 11.644 1.00 92.44 174 GLN A N 1
ATOM 1417 C CA . GLN A 1 174 ? 2.121 19.940 12.096 1.00 92.44 174 GLN A CA 1
ATOM 1418 C C . GLN A 1 174 ? 1.855 20.240 13.576 1.00 92.44 174 GLN A C 1
ATOM 1420 O O . GLN A 1 174 ? 0.696 20.425 13.953 1.00 92.44 174 GLN A O 1
ATOM 1425 N N . LEU A 1 175 ? 2.891 20.284 14.419 1.00 91.00 175 LEU A N 1
ATOM 1426 C CA . LEU A 1 175 ? 2.765 20.700 15.818 1.00 91.00 175 LEU A CA 1
ATOM 1427 C C . LEU A 1 175 ? 2.467 22.198 15.916 1.00 91.00 175 LEU A C 1
ATOM 1429 O O . LEU A 1 175 ? 1.468 22.564 16.532 1.00 91.00 175 LEU A O 1
ATOM 1433 N N . ASN A 1 176 ? 3.231 23.034 15.210 1.00 89.81 176 ASN A N 1
ATOM 1434 C CA . ASN A 1 176 ? 3.042 24.487 15.207 1.00 89.81 176 ASN A CA 1
ATOM 1435 C C . ASN A 1 176 ? 1.631 24.875 14.734 1.00 89.81 176 ASN A C 1
ATOM 1437 O O . ASN A 1 176 ? 0.936 25.635 15.404 1.00 89.81 176 ASN A O 1
ATOM 1441 N N . ILE A 1 177 ? 1.141 24.269 13.644 1.00 90.06 177 ILE A N 1
ATOM 1442 C CA . ILE A 1 177 ? -0.227 24.498 13.147 1.00 90.06 177 ILE A CA 1
ATOM 1443 C C . ILE A 1 177 ? -1.276 24.114 14.204 1.00 90.06 177 ILE A C 1
ATOM 1445 O O . ILE A 1 177 ? -2.299 24.787 14.346 1.00 90.06 177 ILE A O 1
ATOM 1449 N N . LYS A 1 178 ? -1.074 23.024 14.955 1.00 87.94 178 LYS A N 1
ATOM 1450 C CA . LYS A 1 178 ? -2.007 22.618 16.024 1.00 87.94 178 LYS A CA 1
ATOM 1451 C C . LYS A 1 178 ? -1.980 23.592 17.198 1.00 87.94 178 LYS A C 1
ATOM 1453 O O . LYS A 1 178 ? -3.042 23.885 17.745 1.00 87.94 178 LYS A O 1
ATOM 1458 N N . GLU A 1 179 ? -0.805 24.083 17.574 1.00 85.19 179 GLU A N 1
ATOM 1459 C CA . GLU A 1 179 ? -0.636 25.073 18.639 1.00 85.19 179 GLU A CA 1
ATOM 1460 C C . GLU A 1 179 ? -1.303 26.403 18.277 1.00 85.19 179 GLU A C 1
ATOM 1462 O O . GLU A 1 179 ? -2.107 26.909 19.060 1.00 85.19 179 GLU A O 1
ATOM 1467 N N . GLU A 1 180 ? -1.086 26.909 17.061 1.00 81.88 180 GLU A N 1
ATOM 1468 C CA . GLU A 1 180 ? -1.737 28.123 16.553 1.00 81.88 180 GLU A CA 1
ATOM 1469 C C . GLU A 1 180 ? -3.265 27.979 16.507 1.00 81.88 180 GLU A C 1
ATOM 1471 O O . GLU A 1 180 ? -3.998 28.856 16.972 1.00 81.88 180 GLU A O 1
ATOM 1476 N N . ASN A 1 181 ? -3.769 26.840 16.022 1.00 80.31 181 ASN A N 1
ATOM 1477 C CA . ASN A 1 181 ? -5.205 26.555 16.003 1.00 80.31 181 ASN A CA 1
ATOM 1478 C C . ASN A 1 181 ? -5.811 26.462 17.412 1.00 80.31 181 ASN A C 1
ATOM 1480 O O . ASN A 1 181 ? -6.961 26.858 17.619 1.00 80.31 181 ASN A O 1
ATOM 1484 N N . ASN A 1 182 ? -5.071 25.926 18.383 1.00 79.06 182 ASN A N 1
ATOM 1485 C CA . ASN A 1 182 ? -5.520 25.866 19.771 1.00 79.06 182 ASN A CA 1
ATOM 1486 C C . ASN A 1 182 ? -5.513 27.259 20.414 1.00 79.06 182 ASN A C 1
ATOM 1488 O O . ASN A 1 182 ? -6.506 27.629 21.036 1.00 79.06 182 ASN A O 1
ATOM 1492 N N . ALA A 1 183 ? -4.471 28.065 20.193 1.00 74.19 183 ALA A N 1
ATOM 1493 C CA . ALA A 1 183 ? -4.403 29.443 20.678 1.00 74.19 183 ALA A CA 1
ATOM 1494 C C . ALA A 1 183 ? -5.561 30.300 20.135 1.00 74.19 183 ALA A C 1
ATOM 1496 O O . ALA A 1 183 ? -6.227 31.004 20.892 1.00 74.19 183 ALA A O 1
ATOM 1497 N N . GLN A 1 184 ? -5.886 30.173 18.844 1.00 72.25 184 GLN A N 1
ATOM 1498 C CA . GLN A 1 184 ? -7.026 30.872 18.239 1.00 72.25 184 GLN A CA 1
ATOM 1499 C C . GLN A 1 184 ? -8.385 30.406 18.787 1.00 72.25 184 GLN A C 1
ATOM 1501 O O . GLN A 1 184 ? -9.311 31.211 18.897 1.00 72.25 184 GLN A O 1
ATOM 1506 N N . LYS A 1 185 ? -8.536 29.122 19.142 1.00 73.94 185 LYS A N 1
ATOM 1507 C CA . LYS A 1 185 ? -9.762 28.609 19.781 1.00 73.94 185 LYS A CA 1
ATOM 1508 C C . LYS A 1 185 ? -9.939 29.135 21.203 1.00 73.94 185 LYS A C 1
ATOM 1510 O O . LYS A 1 185 ? -11.067 29.420 21.592 1.00 73.94 185 LYS A O 1
ATOM 1515 N N . GLU A 1 186 ? -8.857 29.269 21.964 1.00 71.56 186 GLU A N 1
ATOM 1516 C CA . GLU A 1 186 ? -8.916 29.807 23.327 1.00 71.56 186 GLU A CA 1
ATOM 1517 C C . GLU A 1 186 ? -9.238 31.312 23.335 1.00 71.56 186 GLU A C 1
ATOM 1519 O O . GLU A 1 186 ? -10.079 31.746 24.121 1.00 71.56 186 GLU A O 1
ATOM 1524 N N . ILE A 1 187 ? -8.701 32.087 22.383 1.00 69.25 187 ILE A N 1
ATOM 1525 C CA . ILE A 1 187 ? -9.053 33.510 22.207 1.00 69.25 187 ILE A CA 1
ATOM 1526 C C . ILE A 1 187 ? -10.543 33.667 21.849 1.00 69.25 187 ILE A C 1
ATOM 1528 O O . ILE A 1 187 ? -11.256 34.446 22.482 1.00 69.25 187 ILE A O 1
ATOM 1532 N N . LYS A 1 188 ? -11.067 32.852 20.923 1.00 69.75 188 LYS A N 1
ATOM 1533 C CA . LYS A 1 188 ? -12.497 32.881 20.557 1.00 69.75 188 LYS A CA 1
ATOM 1534 C C . LYS A 1 188 ? -13.429 32.503 21.719 1.00 69.75 188 LYS A C 1
ATOM 1536 O O . LYS A 1 188 ? -14.474 33.122 21.882 1.00 69.75 188 LYS A O 1
ATOM 1541 N N . LYS A 1 189 ? -13.044 31.547 22.576 1.00 63.06 189 LYS A N 1
ATOM 1542 C CA . LYS A 1 189 ? -13.822 31.193 23.783 1.00 63.06 189 LYS A CA 1
ATOM 1543 C C . LYS A 1 189 ? -13.834 32.302 24.836 1.00 63.06 189 LYS A C 1
ATOM 1545 O O . LYS A 1 189 ? -14.820 32.445 25.555 1.00 63.06 189 LYS A O 1
ATOM 1550 N N . SER A 1 190 ? -12.749 33.069 24.959 1.00 58.97 190 SER A N 1
ATOM 1551 C CA . SER A 1 190 ? -12.696 34.203 25.891 1.00 58.97 190 SER A CA 1
ATOM 1552 C C . SER A 1 190 ? -13.554 35.391 25.449 1.00 58.97 190 SER A C 1
ATOM 1554 O O . SER A 1 190 ? -14.061 36.117 26.300 1.00 58.97 190 SER A O 1
ATOM 1556 N N . GLU A 1 191 ? -13.781 35.552 24.144 1.00 59.09 191 GLU A N 1
ATOM 1557 C CA . GLU A 1 191 ? -14.607 36.629 23.586 1.00 59.09 191 GLU A CA 1
ATOM 1558 C C . GLU A 1 191 ? -16.117 36.322 23.663 1.00 59.09 191 GLU A C 1
ATOM 1560 O O . GLU A 1 191 ? -16.924 37.242 23.798 1.00 59.09 191 GLU A O 1
ATOM 1565 N N . GLU A 1 192 ? -16.518 35.044 23.668 1.00 54.25 192 GLU A N 1
ATOM 1566 C CA . GLU A 1 192 ? -17.926 34.634 23.839 1.00 54.25 192 GLU A CA 1
ATOM 1567 C C . GLU A 1 192 ? -18.432 34.714 25.294 1.00 54.25 192 GLU A C 1
ATOM 1569 O O . GLU A 1 192 ? -19.632 34.859 25.512 1.00 54.25 192 GLU A O 1
ATOM 1574 N N . ASN A 1 193 ? -17.548 34.718 26.299 1.00 50.38 193 ASN A N 1
ATOM 1575 C CA . ASN A 1 193 ? -17.934 34.840 27.717 1.00 50.38 193 ASN A CA 1
ATOM 1576 C C . ASN A 1 193 ? -18.134 36.296 28.203 1.00 50.38 193 ASN A C 1
ATOM 1578 O O . ASN A 1 193 ? -18.374 36.519 29.389 1.00 50.38 193 ASN A O 1
ATOM 1582 N N . GLY A 1 194 ? -18.039 37.291 27.311 1.00 49.06 194 GLY A N 1
ATOM 1583 C CA . GLY A 1 194 ? -18.133 38.722 27.636 1.00 49.06 194 GLY A CA 1
ATOM 1584 C C . GLY A 1 194 ? -19.481 39.401 27.355 1.00 49.06 194 GLY A C 1
ATOM 1585 O O . GLY A 1 194 ? -19.574 40.615 27.523 1.00 49.06 194 GLY A O 1
ATOM 1586 N N . LYS A 1 195 ? -20.523 38.677 26.914 1.00 44.31 195 LYS A N 1
ATOM 1587 C CA . LYS A 1 195 ? -21.862 39.251 26.669 1.00 44.31 195 LYS A CA 1
ATOM 1588 C C . LYS A 1 195 ? -22.913 38.672 27.623 1.00 44.31 195 LYS A C 1
ATOM 1590 O O . LYS A 1 195 ? -23.327 37.529 27.502 1.00 44.31 195 LYS A O 1
ATOM 1595 N N . GLU A 1 196 ? -23.249 39.534 28.580 1.00 37.25 196 GLU A N 1
ATOM 1596 C CA . GLU A 1 196 ? -24.280 39.567 29.625 1.00 37.25 196 GLU A CA 1
ATOM 1597 C C . GLU A 1 196 ? -25.379 38.493 29.720 1.00 37.25 196 GLU A C 1
ATOM 1599 O O . GLU A 1 196 ? -26.037 38.086 28.766 1.00 37.25 196 GLU A O 1
ATOM 1604 N N . LYS A 1 197 ? -25.648 38.182 30.991 1.00 31.97 197 LYS A N 1
ATOM 1605 C CA . LYS A 1 197 ? -26.813 37.510 31.561 1.00 31.97 197 LYS A CA 1
ATOM 1606 C C . LYS A 1 197 ? -27.938 38.541 31.775 1.00 31.97 197 LYS A C 1
ATOM 1608 O O . LYS A 1 197 ? -27.704 39.483 32.521 1.00 31.97 197 LYS A O 1
ATOM 1613 N N . CYS A 1 198 ? -29.127 38.316 31.204 1.00 29.97 198 CYS A N 1
ATOM 1614 C CA . CYS A 1 198 ? -30.441 38.734 31.730 1.00 29.97 198 CYS A CA 1
ATOM 1615 C C . CYS A 1 198 ? -31.536 37.755 31.231 1.00 29.97 198 CYS A C 1
ATOM 1617 O O . CYS A 1 198 ? -31.516 37.338 30.077 1.00 29.97 198 CYS A O 1
ATOM 1619 N N . GLU A 1 199 ? -32.407 37.370 32.168 1.00 31.80 199 GLU A N 1
ATOM 1620 C CA . GLU A 1 199 ? -33.437 36.301 32.267 1.00 31.80 199 GLU A CA 1
ATOM 1621 C C . GLU A 1 199 ? -34.603 36.409 31.229 1.00 31.80 199 GLU A C 1
ATOM 1623 O O . GLU A 1 199 ? -34.742 37.457 30.611 1.00 31.80 199 GLU A O 1
ATOM 1628 N N . ASP A 1 200 ? -35.508 35.452 30.928 1.00 31.05 200 ASP A N 1
ATOM 1629 C CA . ASP A 1 200 ? -36.006 34.228 31.594 1.00 31.05 200 ASP A CA 1
ATOM 1630 C C . ASP A 1 200 ? -36.831 33.311 30.619 1.00 31.05 200 ASP A C 1
ATOM 1632 O O . ASP A 1 200 ? -37.542 33.806 29.746 1.00 31.05 200 ASP A O 1
ATOM 1636 N N . ILE A 1 201 ? -36.745 31.983 30.834 1.00 34.81 201 ILE A N 1
ATOM 1637 C CA . ILE A 1 201 ? -37.705 30.838 30.686 1.00 34.81 201 ILE A CA 1
ATOM 1638 C C . ILE A 1 201 ? -38.562 30.600 29.401 1.00 34.81 201 ILE A C 1
ATOM 1640 O O . ILE A 1 201 ? -39.545 31.289 29.142 1.00 34.81 201 ILE A O 1
ATOM 1644 N N . SER A 1 202 ? -38.353 29.456 28.714 1.00 27.59 202 SER A N 1
ATOM 1645 C CA . SER A 1 202 ? -39.254 28.259 28.677 1.00 27.59 202 SER A CA 1
ATOM 1646 C C . SER A 1 202 ? -38.871 27.222 27.595 1.00 27.59 202 SER A C 1
ATOM 1648 O O . SER A 1 202 ? -38.213 27.525 26.606 1.00 27.59 202 SER A O 1
ATOM 1650 N N . ASP A 1 203 ? -39.258 25.973 27.863 1.00 31.34 203 ASP A N 1
ATOM 1651 C CA . ASP A 1 203 ? -38.856 24.689 27.271 1.00 31.34 203 ASP A CA 1
ATOM 1652 C C . ASP A 1 203 ? -39.115 24.467 25.761 1.00 31.34 203 ASP A C 1
ATOM 1654 O O . ASP A 1 203 ? -40.170 24.826 25.249 1.00 31.34 203 ASP A O 1
ATOM 1658 N N . GLN A 1 204 ? -38.227 23.721 25.080 1.00 30.62 204 GLN A N 1
ATOM 1659 C CA . GLN A 1 204 ? -38.444 22.327 24.622 1.00 30.62 204 GLN A CA 1
ATOM 1660 C C . GLN A 1 204 ? -37.382 21.851 23.597 1.00 30.62 204 GLN A C 1
ATOM 1662 O O . GLN A 1 204 ? -37.067 22.515 22.618 1.00 30.62 204 GLN A O 1
ATOM 1667 N N . ASN A 1 205 ? -36.850 20.657 23.882 1.00 29.67 205 ASN A N 1
ATOM 1668 C CA . ASN A 1 205 ? -36.351 19.586 23.003 1.00 29.67 205 ASN A CA 1
ATOM 1669 C C . ASN A 1 205 ? -36.289 19.791 21.467 1.00 29.67 205 ASN A C 1
ATOM 1671 O O . ASN A 1 205 ? -37.318 19.894 20.814 1.00 29.67 205 ASN A O 1
ATOM 1675 N N . GLU A 1 206 ? -35.081 19.656 20.902 1.00 28.20 206 GLU A N 1
ATOM 1676 C CA . GLU A 1 206 ? -34.634 18.625 19.930 1.00 28.20 206 GLU A CA 1
ATOM 1677 C C . GLU A 1 206 ? -33.453 19.167 19.109 1.00 28.20 206 GLU A C 1
ATOM 1679 O O . GLU A 1 206 ? -33.594 20.005 18.224 1.00 28.20 206 GLU A O 1
ATOM 1684 N N . ASN A 1 207 ? -32.251 18.680 19.418 1.00 29.77 207 ASN A N 1
ATOM 1685 C CA . ASN A 1 207 ? -31.016 19.108 18.778 1.00 29.77 207 ASN A CA 1
ATOM 1686 C C . ASN A 1 207 ? -30.423 17.933 17.992 1.00 29.77 207 ASN A C 1
ATOM 1688 O O . ASN A 1 207 ? -29.976 16.965 18.607 1.00 29.77 207 ASN A O 1
ATOM 1692 N N . GLN A 1 208 ? -30.435 18.020 16.656 1.00 29.91 208 GLN A N 1
ATOM 1693 C CA . GLN A 1 208 ? -29.286 17.741 15.777 1.00 29.91 208 GLN A CA 1
ATOM 1694 C C . GLN A 1 208 ? -29.701 17.759 14.296 1.00 29.91 208 GLN A C 1
ATOM 1696 O O . GLN A 1 208 ? -30.068 16.738 13.716 1.00 29.91 208 GLN A O 1
ATOM 1701 N N . GLN A 1 209 ? -29.511 18.906 13.643 1.00 31.95 209 GLN A N 1
ATOM 1702 C CA . GLN A 1 209 ? -29.093 18.933 12.245 1.00 31.95 209 GLN A CA 1
ATOM 1703 C C . GLN A 1 209 ? -27.967 19.952 12.060 1.00 31.95 209 GLN A C 1
ATOM 1705 O O . GLN A 1 209 ? -28.119 21.125 12.363 1.00 31.95 209 GLN A O 1
ATOM 1710 N N . ASN A 1 210 ? -26.869 19.432 11.509 1.00 29.72 210 ASN A N 1
ATOM 1711 C CA . ASN A 1 210 ? -25.980 20.060 10.537 1.00 29.72 210 ASN A CA 1
ATOM 1712 C C . ASN A 1 210 ? -25.281 21.379 10.899 1.00 29.72 210 ASN A C 1
ATOM 1714 O O . ASN A 1 210 ? -25.888 22.436 10.953 1.00 29.72 210 ASN A O 1
ATOM 1718 N N . ASN A 1 211 ? -23.946 21.332 10.880 1.00 31.77 211 ASN A N 1
ATOM 1719 C CA . ASN A 1 211 ? -23.212 22.128 9.897 1.00 31.77 211 ASN A CA 1
ATOM 1720 C C . ASN A 1 211 ? -21.878 21.459 9.547 1.00 31.77 211 ASN A C 1
ATOM 1722 O O . ASN A 1 211 ? -20.926 21.439 10.323 1.00 31.77 211 ASN A O 1
ATOM 1726 N N . LYS A 1 212 ? -21.840 20.887 8.339 1.00 44.25 212 LYS A N 1
ATOM 1727 C CA . LYS A 1 212 ? -20.612 20.697 7.573 1.00 44.25 212 LYS A CA 1
ATOM 1728 C C . LYS A 1 212 ? -20.318 22.045 6.929 1.00 44.25 212 LYS A C 1
ATOM 1730 O O . LYS A 1 212 ? -21.090 22.443 6.073 1.00 44.25 212 LYS A O 1
ATOM 1735 N N . ASN A 1 213 ? -19.245 22.702 7.342 1.00 33.66 213 ASN A N 1
ATOM 1736 C CA . ASN A 1 213 ? -18.514 23.678 6.539 1.00 33.66 213 ASN A CA 1
ATOM 1737 C C . ASN A 1 213 ? -17.085 23.694 7.083 1.00 33.66 213 ASN A C 1
ATOM 1739 O O . ASN A 1 213 ? -16.806 24.270 8.130 1.00 33.66 213 ASN A O 1
ATOM 1743 N N . ILE A 1 214 ? -16.207 22.957 6.407 1.00 34.69 214 ILE A N 1
ATOM 1744 C CA . ILE A 1 214 ? -14.769 23.192 6.455 1.00 34.69 214 ILE A CA 1
ATOM 1745 C C . ILE A 1 214 ? -14.409 23.522 5.018 1.00 34.69 214 ILE A C 1
ATOM 1747 O O . ILE A 1 214 ? -14.474 22.654 4.145 1.00 34.69 214 ILE A O 1
ATOM 1751 N N . ASP A 1 215 ? -14.104 24.795 4.809 1.00 31.09 215 ASP A N 1
ATOM 1752 C CA . ASP A 1 215 ? -13.570 25.340 3.575 1.00 31.09 215 ASP A CA 1
ATOM 1753 C C . ASP A 1 215 ? -12.210 24.690 3.306 1.00 31.09 215 ASP A C 1
ATOM 1755 O O . ASP A 1 215 ? -11.219 24.930 3.999 1.00 31.09 215 ASP A O 1
ATOM 1759 N N . VAL A 1 216 ? -12.184 23.802 2.315 1.00 35.41 216 VAL A N 1
ATOM 1760 C CA . VAL A 1 216 ? -10.957 23.243 1.750 1.00 35.41 216 VAL A CA 1
ATOM 1761 C C . VAL A 1 216 ? -10.467 24.251 0.720 1.00 35.41 216 VAL A C 1
ATOM 1763 O O . VAL A 1 216 ? -11.013 24.333 -0.377 1.00 35.41 216 VAL A O 1
ATOM 1766 N N . ALA A 1 217 ? -9.469 25.046 1.098 1.00 35.78 217 ALA A N 1
ATOM 1767 C CA . ALA A 1 217 ? -8.745 25.895 0.164 1.00 35.78 217 ALA A CA 1
ATOM 1768 C C . ALA A 1 217 ? -7.991 25.036 -0.871 1.00 35.78 217 ALA A C 1
ATOM 1770 O O . ALA A 1 217 ? -7.429 23.987 -0.548 1.00 35.78 217 ALA A O 1
ATOM 1771 N N . ASP A 1 218 ? -8.046 25.524 -2.109 1.00 35.59 218 ASP A N 1
ATOM 1772 C CA . ASP A 1 218 ? -7.639 24.953 -3.393 1.00 35.59 218 ASP A CA 1
ATOM 1773 C C . ASP A 1 218 ? -6.461 23.965 -3.404 1.00 35.59 218 ASP A C 1
ATOM 1775 O O . ASP A 1 218 ? -5.309 24.299 -3.124 1.00 35.59 218 ASP A O 1
ATOM 1779 N N . SER A 1 219 ? -6.746 22.756 -3.898 1.00 38.84 219 SER A N 1
ATOM 1780 C CA . SER A 1 219 ? -5.751 21.945 -4.604 1.00 38.84 219 SER A CA 1
ATOM 1781 C C . SER A 1 219 ? -5.597 22.464 -6.039 1.00 38.84 219 SER A C 1
ATOM 1783 O O . SER A 1 219 ? -6.608 22.788 -6.664 1.00 38.84 219 SER A O 1
ATOM 1785 N N . PRO A 1 220 ? -4.378 22.505 -6.609 1.00 37.22 220 PRO A N 1
ATOM 1786 C CA . PRO A 1 220 ? -4.170 23.016 -7.957 1.00 37.22 220 PRO A CA 1
ATOM 1787 C C . PRO A 1 220 ? -4.919 22.168 -8.989 1.00 37.22 220 PRO A C 1
ATOM 1789 O O . PRO A 1 220 ? -4.701 20.959 -9.101 1.00 37.22 220 PRO A O 1
ATOM 1792 N N . VAL A 1 221 ? -5.786 22.833 -9.749 1.00 39.22 221 VAL A N 1
ATOM 1793 C CA . VAL A 1 221 ? -6.480 22.298 -10.922 1.00 39.22 221 VAL A CA 1
ATOM 1794 C C . VAL A 1 221 ? -5.434 21.818 -11.944 1.00 39.22 221 VAL A C 1
ATOM 1796 O O . VAL A 1 221 ? -4.558 22.602 -12.322 1.00 39.22 221 VAL A O 1
ATOM 1799 N N . PRO A 1 222 ? -5.470 20.549 -12.394 1.00 41.41 222 PRO A N 1
ATOM 1800 C CA . PRO A 1 222 ? -4.617 20.094 -13.485 1.00 41.41 222 PRO A CA 1
ATOM 1801 C C . PRO A 1 222 ? -4.997 20.838 -14.778 1.00 41.41 222 PRO A C 1
ATOM 1803 O O . PRO A 1 222 ? -6.188 21.010 -15.041 1.00 41.41 222 PRO A O 1
ATOM 1806 N N . PRO A 1 223 ? -4.018 21.299 -15.578 1.00 40.72 223 PRO A N 1
ATOM 1807 C CA . PRO A 1 223 ? -4.293 22.114 -16.755 1.00 40.72 223 PRO A CA 1
ATOM 1808 C C . PRO A 1 223 ? -5.149 21.364 -17.782 1.00 40.72 223 PRO A C 1
ATOM 1810 O O . PRO A 1 223 ? -4.930 20.177 -18.036 1.00 40.72 223 PRO A O 1
ATOM 1813 N N . GLU A 1 224 ? -6.103 22.110 -18.343 1.00 39.12 224 GLU A N 1
ATOM 1814 C CA . GLU A 1 224 ? -7.050 21.743 -19.396 1.00 39.12 224 GLU A CA 1
ATOM 1815 C C . GLU A 1 224 ? -6.449 20.851 -20.488 1.00 39.12 224 GLU A C 1
ATOM 1817 O O . GLU A 1 224 ? -5.342 21.073 -20.989 1.00 39.12 224 GLU A O 1
ATOM 1822 N N . GLU A 1 225 ? -7.233 19.849 -20.889 1.00 39.88 225 GLU A N 1
ATOM 1823 C CA . GLU A 1 225 ? -6.975 19.029 -22.063 1.00 39.88 225 GLU A CA 1
ATOM 1824 C C . GLU A 1 225 ? -6.944 19.922 -23.307 1.00 39.88 225 GLU A C 1
ATOM 1826 O O . GLU A 1 225 ? -7.970 20.386 -23.799 1.00 39.88 225 GLU A O 1
ATOM 1831 N N . VAL A 1 226 ? -5.742 20.172 -23.825 1.00 36.38 226 VAL A N 1
ATOM 1832 C CA . VAL A 1 226 ? -5.580 20.821 -25.123 1.00 36.38 226 VAL A CA 1
ATOM 1833 C C . VAL A 1 226 ? -6.026 19.829 -26.195 1.00 36.38 226 VAL A C 1
ATOM 1835 O O . VAL A 1 226 ? -5.355 18.829 -26.464 1.00 36.38 226 VAL A O 1
ATOM 1838 N N . GLU A 1 227 ? -7.174 20.116 -26.795 1.00 45.44 227 GLU A N 1
ATOM 1839 C CA . GLU A 1 227 ? -7.711 19.441 -27.969 1.00 45.44 227 GLU A CA 1
ATOM 1840 C C . GLU A 1 227 ? -6.730 19.643 -29.143 1.00 45.44 227 GLU A C 1
ATOM 1842 O O . GLU A 1 227 ? -6.596 20.740 -29.686 1.00 45.44 227 GLU A O 1
ATOM 1847 N N . ILE A 1 228 ? -5.968 18.605 -29.512 1.00 35.12 228 ILE A N 1
ATOM 1848 C CA . ILE A 1 228 ? -5.052 18.654 -30.664 1.00 35.12 228 ILE A CA 1
ATOM 1849 C C . ILE A 1 228 ? -5.387 17.521 -31.636 1.00 35.12 228 ILE A C 1
ATOM 1851 O O . ILE A 1 228 ? -5.009 16.369 -31.441 1.00 35.12 228 ILE A O 1
ATOM 1855 N N . CYS A 1 229 ? -6.114 17.941 -32.673 1.00 31.16 229 CYS A N 1
ATOM 1856 C CA . CYS A 1 229 ? -6.432 17.352 -33.976 1.00 31.16 229 CYS A CA 1
ATOM 1857 C C . CYS A 1 229 ? -5.906 15.940 -34.315 1.00 31.16 229 CYS A C 1
ATOM 1859 O O . CYS A 1 229 ? -4.711 15.713 -34.499 1.00 31.16 229 CYS A O 1
ATOM 1861 N N . ASP A 1 230 ? -6.872 15.062 -34.600 1.00 35.50 230 ASP A N 1
ATOM 1862 C CA . ASP A 1 230 ? -6.795 13.696 -35.148 1.00 35.50 230 ASP A CA 1
ATOM 1863 C C . ASP A 1 230 ? -6.325 13.593 -36.616 1.00 35.50 230 ASP A C 1
ATOM 1865 O O . ASP A 1 230 ? -6.718 12.696 -37.369 1.00 35.50 230 ASP A O 1
ATOM 1869 N N . THR A 1 231 ? -5.465 14.492 -37.085 1.00 40.25 231 THR A N 1
ATOM 1870 C CA . THR A 1 231 ? -4.945 14.390 -38.449 1.00 40.25 231 THR A CA 1
ATOM 1871 C C . THR A 1 231 ? -3.527 13.843 -38.430 1.00 40.25 231 THR A C 1
ATOM 1873 O O . THR A 1 231 ? -2.619 14.441 -37.866 1.00 40.25 231 THR A O 1
ATOM 1876 N N . LEU A 1 232 ? -3.355 12.717 -39.133 1.00 39.34 232 LEU A N 1
ATOM 1877 C CA . LEU A 1 232 ? -2.101 12.077 -39.564 1.00 39.34 232 LEU A CA 1
ATOM 1878 C C . LEU A 1 232 ? -1.709 10.794 -38.821 1.00 39.34 232 LEU A C 1
ATOM 1880 O O . LEU A 1 232 ? -0.665 10.727 -38.186 1.00 39.34 232 LEU A O 1
ATOM 1884 N N . LEU A 1 233 ? -2.463 9.716 -39.050 1.00 36.22 233 LEU A N 1
ATOM 1885 C CA . LEU A 1 233 ? -1.866 8.404 -39.336 1.00 36.22 233 LEU A CA 1
ATOM 1886 C C . LEU A 1 233 ? -2.903 7.497 -40.018 1.00 36.22 233 LEU A C 1
ATOM 1888 O O . LEU A 1 233 ? -3.727 6.856 -39.374 1.00 36.22 233 LEU A O 1
ATOM 1892 N N . LYS A 1 234 ? -2.875 7.462 -41.358 1.00 36.94 234 LYS A N 1
ATOM 1893 C CA . LYS A 1 234 ? -3.580 6.433 -42.138 1.00 36.94 234 LYS A CA 1
ATOM 1894 C C . LYS A 1 234 ? -2.890 5.081 -41.895 1.00 36.94 234 LYS A C 1
ATOM 1896 O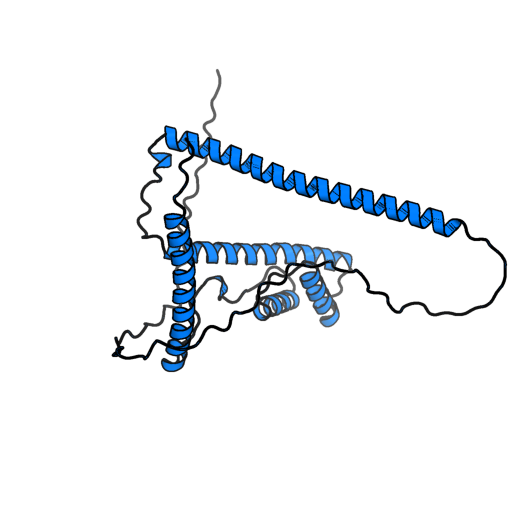 O . LYS A 1 234 ? -1.664 5.030 -41.997 1.00 36.94 234 LYS A O 1
ATOM 1901 N N . PRO A 1 235 ? -3.627 3.990 -41.627 1.00 36.16 235 PRO A N 1
ATOM 1902 C CA . PRO A 1 235 ? -3.035 2.674 -41.477 1.00 36.16 235 PRO A CA 1
ATOM 1903 C C . PRO A 1 235 ? -2.880 2.044 -42.861 1.00 36.16 235 PRO A C 1
ATOM 1905 O O . PRO A 1 235 ? -3.845 1.613 -43.486 1.00 36.16 235 PRO A O 1
ATOM 1908 N N . SER A 1 236 ? -1.651 1.968 -43.348 1.00 34.16 236 SER A N 1
ATOM 1909 C CA . SER A 1 236 ? -1.295 1.014 -44.393 1.00 34.16 236 SER A CA 1
ATOM 1910 C C . SER A 1 236 ? -0.100 0.219 -43.902 1.00 34.16 236 SER A C 1
ATOM 1912 O O . SER A 1 236 ? 0.887 0.821 -43.489 1.00 34.16 236 SER A O 1
ATOM 1914 N N . PHE A 1 237 ? -0.216 -1.105 -44.005 1.00 39.66 237 PHE A N 1
ATOM 1915 C CA . PHE A 1 237 ? 0.766 -2.141 -43.668 1.00 39.66 237 PHE A CA 1
ATOM 1916 C C . PHE A 1 237 ? 0.777 -2.644 -42.227 1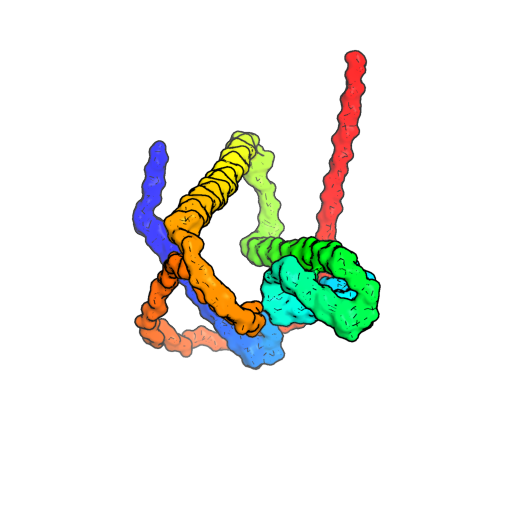.00 39.66 237 PHE A C 1
ATOM 1918 O O . PHE A 1 237 ? 1.675 -2.325 -41.463 1.00 39.66 237 PHE A O 1
ATOM 1925 N N . LEU A 1 238 ? -0.135 -3.572 -41.923 1.00 34.44 238 LEU A N 1
ATOM 1926 C CA . LEU A 1 238 ? 0.201 -4.740 -41.106 1.00 34.44 238 LEU A CA 1
ATOM 1927 C C . LEU A 1 238 ? -0.529 -5.970 -41.665 1.00 34.44 238 LEU A C 1
ATOM 1929 O O . LEU A 1 238 ? -1.732 -6.138 -41.490 1.00 34.44 238 LEU A O 1
ATOM 1933 N N . SER A 1 239 ? 0.212 -6.822 -42.369 1.00 36.09 239 SER A N 1
ATOM 1934 C CA . SER A 1 239 ? -0.171 -8.211 -42.634 1.00 36.09 239 SER A CA 1
ATOM 1935 C C . SER A 1 239 ? 0.011 -9.067 -41.365 1.00 36.09 239 SER A C 1
ATOM 1937 O O . SER A 1 239 ? 0.838 -8.724 -40.516 1.00 36.09 239 SER A O 1
ATOM 1939 N N . PRO A 1 240 ? -0.726 -10.182 -41.201 1.00 41.53 240 PRO A N 1
ATOM 1940 C CA . PRO A 1 240 ? -0.813 -10.886 -39.925 1.00 41.53 240 PRO A CA 1
ATOM 1941 C C . PRO A 1 240 ? 0.432 -11.747 -39.684 1.00 41.53 240 PRO A C 1
ATOM 1943 O O . PRO A 1 240 ? 0.643 -12.751 -40.363 1.00 41.53 240 PRO A O 1
ATOM 1946 N N . LEU A 1 241 ? 1.239 -11.404 -38.677 1.00 39.78 241 LEU A N 1
ATOM 1947 C CA . LEU A 1 241 ? 2.196 -12.349 -38.101 1.00 39.78 241 LEU A CA 1
ATOM 1948 C C . LEU A 1 241 ? 1.420 -13.311 -37.194 1.00 39.78 241 LEU A C 1
ATOM 1950 O O . LEU A 1 241 ? 0.985 -12.953 -36.100 1.00 39.78 241 LEU A O 1
ATOM 1954 N N . GLY A 1 242 ? 1.209 -14.530 -37.690 1.00 36.59 242 GLY A N 1
ATOM 1955 C CA . GLY A 1 242 ? 0.470 -15.610 -37.034 1.00 36.59 242 GLY A CA 1
ATOM 1956 C C . GLY A 1 242 ? 1.168 -16.203 -35.807 1.00 36.59 242 GLY A C 1
ATOM 1957 O O . GLY A 1 242 ? 1.479 -17.392 -35.790 1.00 36.59 242 GLY A O 1
ATOM 1958 N N . LEU A 1 243 ? 1.376 -15.411 -34.754 1.00 38.00 243 LEU A N 1
ATOM 1959 C CA . LEU A 1 243 ? 1.773 -15.919 -33.441 1.00 38.00 243 LEU A CA 1
ATOM 1960 C C . LEU A 1 243 ? 0.530 -16.187 -32.585 1.00 38.00 243 LEU A C 1
ATOM 1962 O O . LEU A 1 243 ? -0.049 -15.283 -31.985 1.00 38.00 243 LEU A O 1
ATOM 1966 N N . LYS A 1 244 ? 0.125 -17.461 -32.506 1.00 37.00 244 LYS A N 1
ATOM 1967 C CA . LYS A 1 244 ? -0.825 -17.931 -31.489 1.00 37.00 244 LYS A CA 1
ATOM 1968 C C . LYS A 1 244 ? -0.109 -17.950 -30.135 1.00 37.00 244 LYS A C 1
ATOM 1970 O O . LYS A 1 244 ? 0.817 -18.742 -29.949 1.00 37.00 244 LYS A O 1
ATOM 1975 N N . ARG A 1 245 ? -0.531 -17.109 -29.182 1.00 44.84 245 ARG A N 1
ATOM 1976 C CA . ARG A 1 245 ? -0.094 -17.225 -27.778 1.00 44.84 245 ARG A CA 1
ATOM 1977 C C . ARG A 1 245 ? -0.562 -18.592 -27.255 1.00 44.84 245 ARG A C 1
ATOM 1979 O O . ARG A 1 245 ? -1.761 -18.861 -27.227 1.00 44.84 245 ARG A O 1
ATOM 1986 N N . LYS A 1 246 ? 0.368 -19.483 -26.895 1.00 37.69 246 LYS A N 1
ATOM 1987 C CA . LYS A 1 246 ? 0.033 -20.730 -26.186 1.00 37.69 246 LYS A CA 1
ATOM 1988 C C . LYS A 1 246 ? -0.446 -20.373 -24.776 1.00 37.69 246 LYS A C 1
ATOM 1990 O O . LYS A 1 246 ? 0.136 -19.495 -24.143 1.00 37.69 246 LYS A O 1
ATOM 1995 N N . ALA A 1 247 ? -1.491 -21.050 -24.303 1.00 38.34 247 ALA A N 1
ATOM 1996 C CA . ALA A 1 247 ? -1.970 -20.929 -22.930 1.00 38.34 247 ALA A CA 1
ATOM 1997 C C . ALA A 1 247 ? -0.832 -21.235 -21.939 1.00 38.34 247 ALA A C 1
ATOM 1999 O O . ALA A 1 247 ? -0.092 -22.207 -22.116 1.00 38.34 247 ALA A O 1
ATOM 2000 N N . LEU A 1 248 ? -0.679 -20.378 -20.928 1.00 43.44 248 LEU A N 1
ATOM 2001 C CA . LEU A 1 248 ? 0.329 -20.524 -19.882 1.00 43.44 248 LEU A CA 1
ATOM 2002 C C . LEU A 1 248 ? -0.099 -21.658 -18.926 1.00 43.44 248 LEU A C 1
ATOM 2004 O O . LEU A 1 248 ? -1.270 -21.698 -18.554 1.00 43.44 248 LEU A O 1
ATOM 2008 N N . PRO A 1 249 ? 0.794 -22.584 -18.532 1.00 38.19 249 PRO A N 1
ATOM 2009 C CA . PRO A 1 249 ? 0.428 -23.705 -17.668 1.00 38.19 249 PRO A CA 1
ATOM 2010 C C . PRO A 1 249 ? 0.013 -23.248 -16.259 1.00 38.19 249 PRO A C 1
ATOM 2012 O O . PRO A 1 249 ? 0.649 -22.380 -15.663 1.00 38.19 249 PRO A O 1
ATOM 2015 N N . ASP A 1 250 ? -1.002 -23.912 -15.694 1.00 42.44 250 ASP A N 1
ATOM 2016 C CA . ASP A 1 250 ? -1.654 -23.607 -14.403 1.00 42.44 250 ASP A CA 1
ATOM 2017 C C . ASP A 1 250 ? -0.751 -23.701 -13.156 1.00 42.44 250 ASP A C 1
ATOM 2019 O O . ASP A 1 250 ? -1.191 -23.453 -12.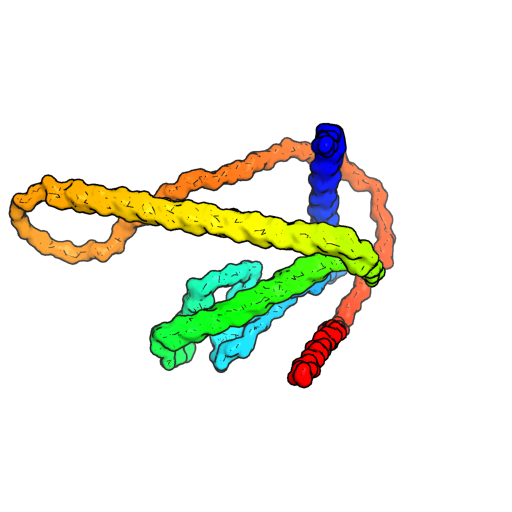031 1.00 42.44 250 ASP A O 1
ATOM 2023 N N . LYS A 1 251 ? 0.524 -24.067 -13.315 1.00 38.34 251 LYS A N 1
ATOM 2024 C CA . LYS A 1 251 ? 1.488 -24.203 -12.219 1.00 38.34 251 LYS A CA 1
ATOM 2025 C C . LYS A 1 251 ? 2.817 -23.572 -12.610 1.00 38.34 251 LYS A C 1
ATOM 2027 O O . LYS A 1 251 ? 3.678 -24.217 -13.197 1.00 38.34 251 LYS A O 1
ATOM 2032 N N . ILE A 1 252 ? 2.982 -22.307 -12.241 1.00 40.03 252 ILE A N 1
ATOM 2033 C CA . ILE A 1 252 ? 4.303 -21.690 -12.120 1.00 40.03 252 ILE A CA 1
ATOM 2034 C C . ILE A 1 252 ? 4.846 -22.141 -10.759 1.00 40.03 252 ILE A C 1
ATOM 2036 O O . ILE A 1 252 ? 4.244 -21.823 -9.732 1.00 40.03 252 ILE A O 1
ATOM 2040 N N . ASP A 1 253 ? 5.930 -22.921 -10.741 1.00 36.62 253 ASP A N 1
ATOM 2041 C CA . ASP A 1 253 ? 6.637 -23.271 -9.503 1.00 36.62 253 ASP A CA 1
ATOM 2042 C C . ASP A 1 253 ? 7.187 -21.974 -8.887 1.00 36.62 253 ASP A C 1
ATOM 2044 O O . ASP A 1 253 ? 8.073 -21.332 -9.444 1.00 36.62 253 ASP A O 1
ATOM 2048 N N . THR A 1 254 ? 6.611 -21.536 -7.766 1.00 43.16 254 THR A N 1
ATOM 2049 C CA . THR A 1 254 ? 7.023 -20.320 -7.049 1.00 43.16 254 THR A CA 1
ATOM 2050 C C . THR A 1 254 ? 8.146 -20.585 -6.046 1.00 43.16 254 THR A C 1
ATOM 2052 O O . THR A 1 254 ? 8.325 -19.798 -5.113 1.00 43.16 254 THR A O 1
ATOM 2055 N N . ARG A 1 255 ? 8.888 -21.693 -6.165 1.00 34.88 255 ARG A N 1
ATOM 2056 C CA . ARG A 1 255 ? 10.061 -21.940 -5.321 1.00 34.88 255 ARG A CA 1
ATOM 2057 C C . ARG A 1 255 ? 11.205 -21.007 -5.713 1.00 34.88 255 ARG A C 1
ATOM 2059 O O . ARG A 1 255 ? 12.076 -21.344 -6.506 1.00 34.88 255 ARG A O 1
ATOM 2066 N N . PHE A 1 256 ? 11.202 -19.826 -5.103 1.00 39.81 256 PHE A N 1
ATOM 2067 C CA . PHE A 1 256 ? 12.389 -18.992 -4.976 1.00 39.81 256 PHE A CA 1
ATOM 2068 C C . PHE A 1 256 ? 13.450 -19.747 -4.155 1.00 39.81 256 PHE A C 1
ATOM 2070 O O . PHE A 1 256 ? 13.115 -20.299 -3.102 1.00 39.81 256 PHE A O 1
ATOM 2077 N N . PRO A 1 257 ? 14.725 -19.773 -4.576 1.00 33.56 257 PRO A N 1
ATOM 2078 C CA . PRO A 1 257 ? 15.794 -20.296 -3.742 1.00 33.56 257 PRO A CA 1
ATOM 2079 C C . PRO A 1 257 ? 16.029 -19.337 -2.568 1.00 33.56 257 PRO A C 1
ATOM 2081 O O . PRO A 1 257 ? 16.690 -18.311 -2.701 1.00 33.56 257 PRO A O 1
ATOM 2084 N N . THR A 1 258 ? 15.510 -19.674 -1.388 1.00 36.16 258 THR A N 1
ATOM 2085 C CA . THR A 1 258 ? 15.933 -19.040 -0.137 1.00 36.16 258 THR A CA 1
ATOM 2086 C C . THR A 1 258 ? 17.356 -19.503 0.173 1.00 36.16 258 THR A C 1
ATOM 2088 O O . THR A 1 258 ? 17.554 -20.540 0.813 1.00 36.16 258 THR A O 1
ATOM 2091 N N . LYS A 1 259 ? 18.372 -18.757 -0.272 1.00 35.72 259 LYS A N 1
ATOM 2092 C CA . LYS A 1 259 ? 19.694 -18.850 0.355 1.00 35.72 259 LYS A CA 1
ATOM 2093 C C . LYS A 1 259 ? 19.563 -18.260 1.758 1.00 35.72 259 LYS A C 1
ATOM 2095 O O . LYS A 1 259 ? 19.558 -17.052 1.953 1.00 35.72 259 LYS A O 1
ATOM 2100 N N . ARG A 1 260 ? 19.381 -19.158 2.724 1.00 31.23 260 ARG A N 1
ATOM 2101 C CA . ARG A 1 260 ? 19.491 -18.901 4.160 1.00 31.23 260 ARG A CA 1
ATOM 2102 C C . ARG A 1 260 ? 20.868 -18.274 4.407 1.00 31.23 260 ARG A C 1
ATOM 2104 O O . ARG A 1 260 ? 21.876 -18.945 4.188 1.00 31.23 260 ARG A O 1
ATOM 2111 N N . PHE A 1 261 ? 20.905 -17.013 4.831 1.00 30.75 261 PHE A N 1
ATOM 2112 C CA . PHE A 1 261 ? 22.080 -16.439 5.484 1.00 30.75 261 PHE A CA 1
ATOM 2113 C C . PHE A 1 261 ? 22.412 -17.347 6.674 1.00 30.75 261 PHE A C 1
ATOM 2115 O O . PHE A 1 261 ? 21.580 -17.543 7.560 1.00 30.75 261 PHE A O 1
ATOM 2122 N N . LYS A 1 262 ? 23.581 -17.988 6.648 1.00 34.44 262 LYS A N 1
ATOM 2123 C CA . LYS A 1 262 ? 24.155 -18.590 7.849 1.00 34.44 262 LYS A CA 1
ATOM 2124 C C . LYS A 1 262 ? 24.871 -17.456 8.570 1.00 34.44 262 LYS A C 1
ATOM 2126 O O . LYS A 1 262 ? 25.888 -16.985 8.076 1.00 34.44 262 LYS A O 1
ATOM 2131 N N . GLU A 1 263 ? 24.318 -17.003 9.688 1.00 35.94 263 GLU A N 1
ATOM 2132 C CA . GLU A 1 263 ? 25.087 -16.254 10.679 1.00 35.94 263 GLU A CA 1
ATOM 2133 C C . GLU A 1 263 ? 26.171 -17.192 11.217 1.00 35.94 263 GLU A C 1
ATOM 2135 O O . GLU A 1 263 ? 25.877 -18.207 11.849 1.00 35.94 263 GLU A O 1
ATOM 2140 N N . THR A 1 264 ? 27.427 -16.898 10.902 1.00 36.00 264 THR A N 1
ATOM 2141 C CA . THR A 1 264 ? 28.579 -17.444 11.614 1.00 36.00 264 THR A CA 1
ATOM 2142 C C . THR A 1 264 ? 28.893 -16.492 12.756 1.00 36.00 264 THR A C 1
ATOM 2144 O O . THR A 1 264 ? 29.522 -15.456 12.559 1.00 36.00 264 THR A O 1
ATOM 2147 N N . THR A 1 265 ? 28.413 -16.823 13.948 1.00 37.19 265 THR A N 1
ATOM 2148 C CA . THR A 1 265 ? 28.915 -16.272 15.205 1.00 37.19 265 THR A CA 1
ATOM 2149 C C . THR A 1 265 ? 30.253 -16.944 15.504 1.00 37.19 265 THR A C 1
ATOM 2151 O O . THR A 1 265 ? 30.293 -18.073 15.988 1.00 37.19 265 THR A O 1
ATOM 2154 N N . GLU A 1 266 ? 31.356 -16.270 15.182 1.00 37.09 266 GLU A N 1
ATOM 2155 C CA . GLU A 1 266 ? 32.650 -16.568 15.795 1.00 37.09 266 GLU A CA 1
ATOM 2156 C C . GLU A 1 266 ? 32.666 -15.941 17.191 1.00 37.09 266 GLU A C 1
ATOM 2158 O O . GLU A 1 266 ? 32.550 -14.726 17.360 1.00 37.09 266 GLU A O 1
ATOM 2163 N N . VAL A 1 267 ? 32.750 -16.802 18.201 1.00 38.12 267 VAL A N 1
ATOM 2164 C CA . VAL A 1 267 ? 33.035 -16.425 19.582 1.00 38.12 267 VAL A CA 1
ATOM 2165 C C . VAL A 1 267 ? 34.542 -16.202 19.659 1.00 38.12 267 VAL A C 1
ATOM 2167 O O . VAL A 1 267 ? 35.313 -17.146 19.519 1.00 38.12 267 VAL A O 1
ATOM 2170 N N . VAL A 1 268 ? 34.957 -14.951 19.838 1.00 41.00 268 VAL A N 1
ATOM 2171 C CA . VAL A 1 268 ? 36.337 -14.615 20.197 1.00 41.00 268 VAL A CA 1
ATOM 2172 C C . VAL A 1 268 ? 36.476 -14.852 21.700 1.00 41.00 268 VAL A C 1
ATOM 2174 O O . VAL A 1 268 ? 35.935 -14.089 22.500 1.00 41.00 268 VAL A O 1
ATOM 2177 N N . GLU A 1 269 ? 37.153 -15.936 22.076 1.00 38.06 269 GLU A N 1
ATOM 2178 C CA . GLU A 1 269 ? 37.696 -16.115 23.424 1.00 38.06 269 GLU A CA 1
ATOM 2179 C C . GLU A 1 269 ? 38.871 -15.143 23.603 1.00 38.06 269 GLU A C 1
ATOM 2181 O O . GLU A 1 269 ? 39.761 -15.058 22.756 1.00 38.06 269 GLU A O 1
ATOM 2186 N N . ILE A 1 270 ? 38.822 -14.359 24.678 1.00 42.47 270 ILE A N 1
ATOM 2187 C CA . ILE A 1 270 ? 39.907 -13.484 25.120 1.00 42.47 270 ILE A CA 1
ATOM 2188 C C . ILE A 1 270 ? 40.578 -14.213 26.286 1.00 42.47 270 ILE A C 1
ATOM 2190 O O . ILE A 1 270 ? 39.932 -14.391 27.321 1.00 42.47 270 ILE A O 1
ATOM 2194 N N . ASP A 1 271 ? 41.832 -14.620 26.094 1.00 49.22 271 ASP A N 1
ATOM 2195 C CA . ASP A 1 271 ? 42.780 -14.925 27.177 1.00 49.22 271 ASP A CA 1
ATOM 2196 C C . ASP A 1 271 ? 43.426 -13.631 27.703 1.00 49.22 271 ASP A C 1
ATOM 2198 O O . ASP A 1 271 ? 43.768 -12.752 26.870 1.00 49.22 271 ASP A O 1
#

InterPro domains:
  IPR046378 Daxx, histone-binding domain [PF20920] (88-171)
  IPR046426 Daxx, histone-binding domain superfamily [G3DSA:1.20.58.2170] (16-180)

Organism: NCBI:txid96803

pLDDT: mean 74.53, std 25.74, range [27.59, 98.19]

Radius of gyration: 30.05 Å; chains: 1; bounding box: 82×64×77 Å

Sequence (271 aa):
MMKIIPHTLLLIAIRNILLGTKVKKKFGELDALYCKTAECSIATGRPIEKKFRYEGSRYTEINKRIEAWVNKNRTFPDYVDILNLVKKVTKHNTIPMKPAAVRKLAEDIFREVIQTLKDRREKDDLYCIYAYADGNVEMDPGDIDPELGQKLSNNEKVAKDNLEKVFKFYEEQQLNIKEENNAQKEIKKSEENGKEKCEDISDQNENQQNNKNIDVADSPVPPEEVEICDTLLKPSFLSPLGLKRKALPDKIDTRFPTKRFKETTEVVEID

Foldseek 3Di:
DDPDDPPVVVVVVVVVVVVVVVVVVVVLVVLVVVCVVVVHDSDPVFLLLDQDFADPDPDVQLRVQVSVVCRVVVDQDDLVRLLVSLVVSCVVVVPDDDNVRSSVVSVVRNVVVNVVVVVSVVSRVVVVVCVPPPPPPDPDVLVVDVVSVVVVVVVVVVVVVVVVVVVVVVVVVVVVVVVVVVVVVVVVVVVVVPDDDDDDDDDDDDDDDDDDDDDDPDDDDDDDDDDDDPDDDDDDDDDDPPDDDDDDDPDDPPDDPPPDPDPDDDDDDDD

Secondary structure (DSSP, 8-state):
------HHHHHHHHHHHHHHHHHHHHHHHHHHHHHHHTT-------GGGSPP----SS-HHHHHHHHHHHHHH-SPPPHHHHHHHHHHHHHHTT----HHHHHHHHHHHHHHHHHHHHHHHHHHHHHHHHTTS-S--PPPHHHH-HHHHHHHHHHHHHHHHHHHHHHHHHHHHHHHHHHHHHHHHHHHHHHHTTS-----------------------PPPPP--------S------------PPPPPS---------------------